Protein AF-H1VDZ7-F1 (afdb_monomer_lite)

Structure (mmCIF, N/CA/C/O backbone):
data_AF-H1VDZ7-F1
#
_entry.id   AF-H1VDZ7-F1
#
loop_
_atom_site.group_PDB
_atom_site.id
_atom_site.type_symbol
_atom_site.label_atom_id
_atom_site.label_alt_id
_atom_site.label_comp_id
_atom_site.label_asym_id
_atom_site.label_entity_id
_atom_site.label_seq_id
_atom_site.pdbx_PDB_ins_code
_atom_site.Cartn_x
_atom_site.Cartn_y
_atom_site.Cartn_z
_atom_site.occupancy
_atom_site.B_iso_or_equiv
_atom_site.auth_seq_id
_atom_site.auth_comp_id
_atom_site.auth_asym_id
_atom_site.auth_atom_id
_atom_site.pdbx_PDB_model_num
ATOM 1 N N . MET A 1 1 ? 27.434 -28.209 -16.384 1.00 48.53 1 MET A N 1
ATOM 2 C CA . MET A 1 1 ? 26.923 -26.912 -16.887 1.00 48.53 1 MET A CA 1
ATOM 3 C C . MET A 1 1 ? 26.315 -26.150 -15.721 1.00 48.53 1 MET A C 1
ATOM 5 O O . MET A 1 1 ? 25.191 -26.432 -15.330 1.00 48.53 1 MET A O 1
ATOM 9 N N . GLY A 1 2 ? 27.137 -25.320 -15.078 1.00 48.78 2 GLY A N 1
ATOM 10 C CA . GLY A 1 2 ? 26.956 -24.885 -13.692 1.00 48.78 2 GLY A CA 1
ATOM 11 C C . GLY A 1 2 ? 25.844 -23.864 -13.456 1.00 48.78 2 GLY A C 1
ATOM 12 O O . GLY A 1 2 ? 25.375 -23.207 -14.381 1.00 48.78 2 GLY A O 1
ATOM 13 N N . LEU A 1 3 ? 25.487 -23.721 -12.176 1.00 55.47 3 LEU A N 1
ATOM 14 C CA . LEU A 1 3 ? 24.520 -22.776 -11.598 1.00 55.47 3 LEU A CA 1
ATOM 15 C C . LEU A 1 3 ? 24.587 -21.361 -12.212 1.00 55.47 3 LEU A C 1
ATOM 17 O O . LEU A 1 3 ? 23.566 -20.706 -12.394 1.00 55.47 3 LEU A O 1
ATOM 21 N N . LEU A 1 4 ? 25.790 -20.929 -12.601 1.00 57.59 4 LEU A N 1
ATOM 22 C CA . LEU A 1 4 ? 26.066 -19.646 -13.249 1.00 57.59 4 LEU A CA 1
ATOM 23 C C . LEU A 1 4 ? 25.349 -19.469 -14.598 1.00 57.59 4 LEU A C 1
ATOM 25 O O . LEU A 1 4 ? 24.923 -18.363 -14.907 1.00 57.59 4 LEU A O 1
ATOM 29 N N . ASN A 1 5 ? 25.126 -20.540 -15.368 1.00 54.53 5 ASN A N 1
ATOM 30 C CA . ASN A 1 5 ? 24.349 -20.468 -16.611 1.00 54.53 5 ASN A CA 1
ATOM 31 C C . ASN A 1 5 ? 22.838 -20.343 -16.364 1.00 54.53 5 ASN A C 1
ATOM 33 O O . ASN A 1 5 ? 22.134 -19.867 -17.245 1.00 54.53 5 ASN A O 1
ATOM 37 N N . ARG A 1 6 ? 22.333 -20.738 -15.184 1.00 55.84 6 ARG A N 1
ATOM 38 C CA . ARG A 1 6 ? 20.925 -20.526 -14.794 1.00 55.84 6 ARG A CA 1
ATOM 39 C C . ARG A 1 6 ? 20.674 -19.149 -14.179 1.00 55.84 6 ARG A C 1
ATOM 41 O O . ARG A 1 6 ? 19.547 -18.677 -14.216 1.00 55.84 6 ARG A O 1
ATOM 48 N N . LEU A 1 7 ? 21.712 -18.520 -13.630 1.00 56.59 7 LEU A N 1
ATOM 49 C CA . LEU A 1 7 ? 21.675 -17.148 -13.111 1.00 56.59 7 LEU A CA 1
ATOM 50 C C . LEU A 1 7 ? 22.010 -16.099 -14.182 1.00 56.59 7 LEU A C 1
ATOM 52 O O . LEU A 1 7 ? 21.880 -14.902 -13.931 1.00 56.59 7 LEU A O 1
ATOM 56 N N . ARG A 1 8 ? 22.457 -16.529 -15.369 1.00 51.16 8 ARG A N 1
ATOM 57 C CA . ARG A 1 8 ? 22.743 -15.630 -16.484 1.00 51.16 8 ARG A CA 1
ATOM 58 C C . ARG A 1 8 ? 21.421 -15.085 -17.011 1.00 51.16 8 ARG A C 1
ATOM 60 O O . ARG A 1 8 ? 20.638 -15.816 -17.611 1.00 51.16 8 ARG A O 1
ATOM 67 N N . VAL A 1 9 ? 21.188 -13.803 -16.752 1.00 54.97 9 VAL A N 1
ATOM 68 C CA . VAL A 1 9 ? 20.044 -13.056 -17.275 1.00 54.97 9 VAL A CA 1
ATOM 69 C C . VAL A 1 9 ? 19.985 -13.269 -18.794 1.00 54.97 9 VAL A C 1
ATOM 71 O O . VAL A 1 9 ? 21.009 -13.067 -19.458 1.00 54.97 9 VAL A O 1
ATOM 74 N N . PRO A 1 10 ? 18.852 -13.738 -19.350 1.00 54.75 10 PRO A N 1
ATOM 75 C CA . PRO A 1 10 ? 18.739 -13.983 -20.779 1.00 54.75 10 PRO A CA 1
ATOM 76 C C . PRO A 1 10 ? 19.007 -12.679 -21.535 1.00 54.75 10 PRO A C 1
ATOM 78 O O . PRO A 1 10 ? 18.296 -11.690 -21.374 1.00 54.75 10 PRO A O 1
ATOM 81 N N . GLN A 1 11 ? 20.077 -12.667 -22.332 1.00 51.19 11 GLN A N 1
ATOM 82 C CA . GLN A 1 11 ? 20.408 -11.526 -23.176 1.00 51.19 11 GLN A CA 1
ATOM 83 C C . GLN A 1 11 ? 19.335 -11.379 -24.254 1.00 51.19 11 GLN A C 1
ATOM 85 O O . GLN A 1 11 ? 19.061 -12.304 -25.020 1.00 51.19 11 GLN A O 1
ATOM 90 N N . ALA A 1 12 ? 18.715 -10.204 -24.286 1.00 50.00 12 ALA A N 1
ATOM 91 C CA . ALA A 1 12 ? 17.662 -9.864 -25.225 1.00 50.00 12 ALA A CA 1
ATOM 92 C C . ALA A 1 12 ? 18.129 -9.961 -26.686 1.00 50.00 12 ALA A C 1
ATOM 94 O O . ALA A 1 12 ? 19.250 -9.556 -27.019 1.00 50.00 12 ALA A O 1
ATOM 95 N N . ALA A 1 13 ? 17.230 -10.390 -27.578 1.00 45.69 13 ALA A N 1
ATOM 96 C CA . ALA A 1 13 ? 17.458 -10.353 -29.021 1.00 45.69 13 ALA A CA 1
ATOM 97 C C . ALA A 1 13 ? 17.827 -8.919 -29.469 1.00 45.69 13 ALA A C 1
ATOM 99 O O . ALA A 1 13 ? 17.070 -7.967 -29.232 1.00 45.69 13 ALA A O 1
ATOM 100 N N . GLY A 1 14 ? 19.016 -8.779 -30.071 1.00 52.59 14 GLY A N 1
ATOM 101 C CA . GLY A 1 14 ? 19.597 -7.510 -30.532 1.00 52.59 14 GLY A CA 1
ATOM 102 C C . GLY A 1 14 ? 20.753 -6.951 -29.689 1.00 52.59 14 GLY A C 1
ATOM 103 O O . GLY A 1 14 ? 21.251 -5.880 -30.007 1.00 52.59 14 GLY A O 1
ATOM 104 N N . THR A 1 15 ? 21.200 -7.643 -28.633 1.00 50.28 15 THR A N 1
ATOM 105 C CA . THR A 1 15 ? 22.364 -7.224 -27.813 1.00 50.28 15 THR A CA 1
ATOM 106 C C . THR A 1 15 ? 23.686 -7.889 -28.217 1.00 50.28 15 THR A C 1
ATOM 108 O O . THR A 1 15 ? 24.685 -7.743 -27.518 1.00 50.28 15 THR A O 1
ATOM 111 N N . SER A 1 16 ? 23.721 -8.566 -29.371 1.00 49.56 16 SER A N 1
ATOM 112 C CA . SER A 1 16 ? 24.893 -9.276 -29.912 1.00 49.56 16 SER A CA 1
ATOM 113 C C . SER A 1 16 ? 26.133 -8.393 -30.108 1.00 49.56 16 SER A C 1
ATOM 115 O O . SER A 1 16 ? 27.240 -8.914 -30.188 1.00 49.56 16 SER A O 1
ATOM 117 N N . GLU A 1 17 ? 25.959 -7.070 -30.171 1.00 49.56 17 GLU A N 1
ATOM 118 C CA . GLU A 1 17 ? 27.039 -6.104 -30.399 1.00 49.56 17 GLU A CA 1
ATOM 119 C C . GLU A 1 17 ? 27.535 -5.405 -29.120 1.00 49.56 17 GLU A C 1
ATOM 121 O O . GLU A 1 17 ? 28.597 -4.784 -29.132 1.00 49.56 17 GLU A O 1
ATOM 126 N N . VAL A 1 18 ? 26.835 -5.531 -27.985 1.00 52.91 18 VAL A N 1
ATOM 127 C CA . VAL A 1 18 ? 27.173 -4.791 -26.756 1.00 52.91 18 VAL A CA 1
ATOM 128 C C . VAL A 1 18 ? 28.185 -5.581 -25.920 1.00 52.91 18 VAL A C 1
ATOM 130 O O . VAL A 1 18 ? 27.832 -6.532 -25.223 1.00 52.91 18 VAL A O 1
ATOM 133 N N . HIS A 1 19 ? 29.456 -5.181 -25.983 1.00 51.28 19 HIS A N 1
ATOM 134 C CA . HIS A 1 19 ? 30.569 -5.839 -25.291 1.00 51.28 19 HIS A CA 1
ATOM 135 C C . HIS A 1 19 ? 31.046 -5.040 -24.065 1.00 51.28 19 HIS A C 1
ATOM 137 O O . HIS A 1 19 ? 31.013 -3.814 -24.039 1.00 51.28 19 HIS A O 1
ATOM 143 N N . GLY A 1 20 ? 31.546 -5.737 -23.039 1.00 58.78 20 GLY A N 1
ATOM 144 C CA . GLY A 1 20 ? 32.182 -5.106 -21.875 1.00 58.78 20 GLY A CA 1
ATOM 145 C C . GLY A 1 20 ? 31.199 -4.560 -20.829 1.00 58.78 20 GLY A C 1
ATOM 146 O O . GLY A 1 20 ? 30.206 -5.207 -20.503 1.00 58.78 20 GLY A O 1
ATOM 147 N N . ARG A 1 21 ? 31.496 -3.388 -20.245 1.00 54.56 21 ARG A N 1
ATOM 148 C CA . ARG A 1 21 ? 30.720 -2.791 -19.133 1.00 54.56 21 ARG A CA 1
ATOM 149 C C . ARG A 1 21 ? 29.266 -2.477 -19.511 1.00 54.56 21 ARG A C 1
ATOM 151 O O . ARG A 1 21 ? 28.402 -2.530 -18.640 1.00 54.56 21 ARG A O 1
ATOM 158 N N . ASP A 1 22 ? 28.992 -2.248 -20.792 1.00 58.94 22 ASP A N 1
ATOM 159 C CA . ASP A 1 22 ? 27.655 -1.942 -21.312 1.00 58.94 22 ASP A CA 1
ATOM 160 C C . ASP A 1 22 ? 26.731 -3.170 -21.356 1.00 58.94 22 ASP A C 1
ATOM 162 O O . ASP A 1 22 ? 25.509 -3.034 -21.271 1.00 58.94 22 ASP A O 1
ATOM 166 N N . ALA A 1 23 ? 27.294 -4.385 -21.361 1.00 57.75 23 ALA A N 1
ATOM 167 C CA . ALA A 1 23 ? 26.520 -5.623 -21.266 1.00 57.75 23 ALA A CA 1
ATOM 168 C C . ALA A 1 23 ? 25.814 -5.772 -19.903 1.00 57.75 23 ALA A C 1
ATOM 170 O O . ALA A 1 23 ? 24.766 -6.405 -19.823 1.00 57.75 23 ALA A O 1
ATOM 171 N N . LEU A 1 24 ? 26.344 -5.150 -18.837 1.00 58.31 24 LEU A N 1
ATOM 172 C CA . LEU A 1 24 ? 25.692 -5.101 -17.519 1.00 58.31 24 LEU A CA 1
ATOM 173 C C . LEU A 1 24 ? 24.485 -4.150 -17.493 1.00 58.31 24 LEU A C 1
ATOM 175 O O . LEU A 1 24 ? 23.637 -4.254 -16.607 1.00 58.31 24 LEU A O 1
ATOM 179 N N . LEU A 1 25 ? 24.404 -3.207 -18.437 1.00 60.53 25 LEU A N 1
ATOM 180 C CA . LEU A 1 25 ? 23.299 -2.253 -18.546 1.00 60.53 25 LEU A CA 1
ATOM 181 C C . LEU A 1 25 ? 22.185 -2.739 -19.483 1.00 60.53 25 LEU A C 1
ATOM 183 O O . LEU A 1 25 ? 21.074 -2.206 -19.417 1.00 60.53 25 LEU A O 1
ATOM 187 N N . ALA A 1 26 ? 22.467 -3.734 -20.323 1.00 57.81 26 ALA A N 1
ATOM 188 C CA . ALA A 1 26 ? 21.549 -4.283 -21.308 1.00 57.81 26 ALA A CA 1
ATOM 189 C C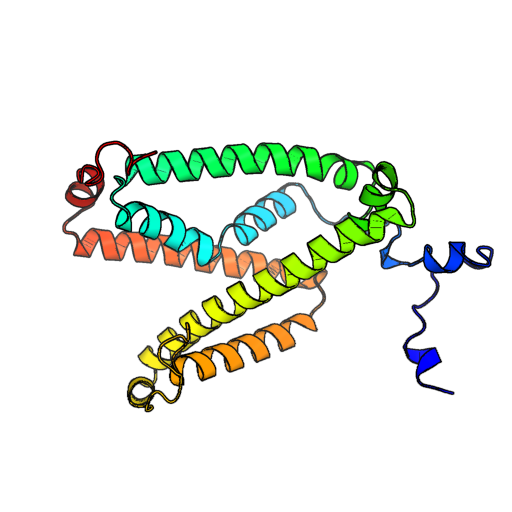 . ALA A 1 26 ? 20.772 -5.487 -20.738 1.00 57.81 26 ALA A C 1
ATOM 191 O O . ALA A 1 26 ? 21.144 -6.638 -20.948 1.00 57.81 26 ALA A O 1
ATOM 192 N N . ASN A 1 27 ? 19.675 -5.214 -20.020 1.00 66.75 27 ASN A N 1
ATOM 193 C CA . ASN A 1 27 ? 18.697 -6.230 -19.604 1.00 66.75 27 ASN A CA 1
ATOM 194 C C . ASN A 1 27 ? 17.368 -6.028 -20.353 1.00 66.75 27 ASN A C 1
ATOM 196 O O . ASN A 1 27 ? 16.975 -4.885 -20.583 1.00 66.75 27 ASN A O 1
ATOM 200 N N . ASP A 1 28 ? 16.661 -7.110 -20.689 1.00 59.47 28 ASP A N 1
ATOM 201 C CA . ASP A 1 28 ? 15.352 -7.043 -21.357 1.00 59.47 28 ASP A CA 1
ATOM 202 C C . ASP A 1 28 ? 14.309 -6.327 -20.473 1.00 59.47 28 ASP A C 1
ATOM 204 O O . ASP A 1 28 ? 13.492 -5.566 -20.986 1.00 59.47 28 ASP A O 1
ATOM 208 N N . ASP A 1 29 ? 14.436 -6.427 -19.141 1.00 64.00 29 ASP A N 1
ATOM 209 C CA . ASP A 1 29 ? 13.598 -5.700 -18.167 1.00 64.00 29 ASP A CA 1
ATOM 210 C C . ASP A 1 29 ? 13.891 -4.189 -18.088 1.00 64.00 29 ASP A C 1
ATOM 212 O O . ASP A 1 29 ? 13.079 -3.412 -17.585 1.00 64.00 29 ASP A O 1
ATOM 216 N N . LEU A 1 30 ? 15.077 -3.753 -18.534 1.00 65.69 30 LEU A N 1
ATOM 217 C CA . LEU A 1 30 ? 15.488 -2.342 -18.524 1.00 65.69 30 LEU A CA 1
ATOM 218 C C . LEU A 1 30 ? 15.110 -1.618 -19.822 1.00 65.69 30 LEU A C 1
ATOM 220 O O . LEU A 1 30 ? 15.243 -0.392 -19.897 1.00 65.69 30 LEU A O 1
ATOM 224 N N . ARG A 1 31 ? 14.665 -2.350 -20.850 1.00 67.88 31 ARG A N 1
ATOM 225 C CA . ARG A 1 31 ? 14.299 -1.765 -22.141 1.00 67.88 31 ARG A CA 1
ATOM 226 C C . ARG A 1 31 ? 12.966 -1.021 -22.040 1.00 67.88 31 ARG A C 1
ATOM 228 O O . ARG A 1 31 ? 12.103 -1.395 -21.245 1.00 67.88 31 ARG A O 1
ATOM 235 N N . PRO A 1 32 ? 12.764 0.017 -22.870 1.00 68.25 32 PRO A N 1
ATOM 236 C CA . PRO A 1 32 ? 11.459 0.642 -22.994 1.00 68.25 32 PRO A CA 1
ATOM 237 C C . PRO A 1 32 ? 10.389 -0.386 -23.368 1.00 68.25 32 PRO A C 1
ATOM 239 O O . PRO A 1 32 ? 10.633 -1.263 -24.203 1.00 68.25 32 PRO A O 1
ATOM 242 N N . LEU A 1 33 ? 9.191 -0.252 -22.795 1.00 67.19 33 LEU A N 1
ATOM 243 C CA . LEU A 1 33 ? 8.083 -1.155 -23.110 1.00 67.19 33 LEU A CA 1
ATOM 244 C C . LEU A 1 33 ? 7.759 -1.132 -24.616 1.00 67.19 33 LEU A C 1
ATOM 246 O O . LEU A 1 33 ? 7.505 -0.064 -25.201 1.00 67.19 33 LEU A O 1
ATOM 250 N N . LYS A 1 34 ? 7.703 -2.325 -25.224 1.00 69.75 34 LYS A N 1
ATOM 251 C CA . LYS A 1 34 ? 7.286 -2.522 -26.621 1.00 69.75 34 LYS A CA 1
ATOM 252 C C . LYS A 1 34 ? 5.858 -2.015 -26.814 1.00 69.75 34 LYS A C 1
ATOM 254 O O . LYS A 1 34 ? 5.037 -2.113 -25.906 1.00 69.75 34 LYS A O 1
ATOM 259 N N . LEU A 1 35 ? 5.542 -1.498 -28.006 1.00 64.44 35 LEU A N 1
ATOM 260 C CA . LEU A 1 35 ? 4.203 -0.968 -28.307 1.00 64.44 35 LEU A CA 1
ATOM 261 C C . LEU A 1 35 ? 3.092 -2.007 -28.077 1.00 64.44 35 LEU A C 1
ATOM 263 O O . LEU A 1 35 ? 2.032 -1.652 -27.576 1.00 64.44 35 LEU A O 1
ATOM 267 N N . ALA A 1 36 ? 3.362 -3.278 -28.391 1.00 65.56 36 ALA A N 1
ATOM 268 C CA . ALA A 1 36 ? 2.418 -4.383 -28.224 1.00 65.56 36 ALA A CA 1
ATOM 269 C C . ALA A 1 36 ? 2.048 -4.664 -26.753 1.00 65.56 36 ALA A C 1
ATOM 271 O O . ALA A 1 36 ? 0.941 -5.115 -26.476 1.00 65.56 36 ALA A O 1
ATOM 272 N N . ASP A 1 37 ? 2.934 -4.340 -25.807 1.00 68.75 37 ASP A N 1
ATOM 273 C CA . ASP A 1 37 ? 2.724 -4.598 -24.377 1.00 68.75 37 ASP A CA 1
ATOM 274 C C . ASP A 1 37 ? 2.025 -3.421 -23.660 1.00 68.75 37 ASP A C 1
ATOM 276 O O . ASP A 1 37 ? 1.681 -3.506 -22.476 1.00 68.75 37 ASP A O 1
ATOM 280 N N . ARG A 1 38 ? 1.744 -2.317 -24.375 1.00 72.19 38 ARG A N 1
ATOM 281 C CA . ARG A 1 38 ? 1.061 -1.113 -23.859 1.00 72.19 38 ARG A CA 1
ATOM 282 C C . ARG A 1 38 ? -0.453 -1.313 -23.790 1.00 72.19 38 ARG A C 1
ATOM 284 O O . ARG A 1 38 ? -1.229 -0.682 -24.495 1.00 72.19 38 ARG A O 1
ATOM 291 N N . THR A 1 39 ? -0.882 -2.202 -22.905 1.00 70.12 39 THR A N 1
ATOM 292 C CA . THR A 1 39 ? -2.289 -2.630 -22.784 1.00 70.12 39 THR A CA 1
ATOM 293 C C . THR A 1 39 ? -3.114 -1.813 -21.781 1.00 70.12 39 THR A C 1
ATOM 295 O O . THR A 1 39 ? -4.281 -2.133 -21.523 1.00 70.12 39 THR A O 1
ATOM 298 N N . TRP A 1 40 ? -2.519 -0.786 -21.167 1.00 70.44 40 TRP A N 1
ATOM 299 C CA . TRP A 1 40 ? -3.135 0.013 -20.108 1.00 70.44 40 TRP A CA 1
ATOM 300 C C . TRP A 1 40 ? -3.759 1.289 -20.671 1.00 70.44 40 TRP A C 1
ATOM 302 O O . TRP A 1 40 ? -3.068 2.239 -21.024 1.00 70.44 40 TRP A O 1
ATOM 312 N N . THR A 1 41 ? -5.088 1.315 -20.716 1.00 77.69 41 THR A N 1
ATOM 313 C CA . THR A 1 41 ? -5.875 2.515 -21.027 1.00 77.69 41 THR A CA 1
ATOM 314 C C . THR A 1 41 ? -6.018 3.391 -19.777 1.00 77.69 41 THR A C 1
ATOM 316 O O . THR A 1 41 ? -5.841 2.912 -18.654 1.00 77.69 41 THR A O 1
ATOM 319 N N . GLN A 1 42 ? -6.419 4.656 -19.944 1.00 78.44 42 GLN A N 1
ATOM 320 C CA . GLN A 1 42 ? -6.700 5.572 -18.829 1.00 78.44 42 GLN A CA 1
ATOM 321 C C . GLN A 1 42 ? -7.639 4.959 -17.777 1.00 78.44 42 GLN A C 1
ATOM 323 O O . GLN A 1 42 ? -7.375 5.073 -16.586 1.00 78.44 42 GLN A O 1
ATOM 328 N N . TRP A 1 43 ? -8.668 4.214 -18.197 1.00 75.69 43 TRP A N 1
ATOM 329 C CA . TRP A 1 43 ? -9.573 3.520 -17.272 1.00 75.69 43 TRP A CA 1
ATOM 330 C C . TRP A 1 43 ? -8.848 2.497 -16.388 1.00 75.69 43 TRP A C 1
ATOM 332 O O . TRP A 1 43 ? -9.046 2.472 -15.177 1.00 75.69 43 TRP A O 1
ATOM 342 N N . THR A 1 44 ? -7.956 1.688 -16.975 1.00 75.50 44 THR A N 1
ATOM 343 C CA . THR A 1 44 ? -7.149 0.719 -16.216 1.00 75.50 44 THR A CA 1
ATOM 344 C C . THR A 1 44 ? -6.226 1.429 -15.228 1.00 75.50 44 THR A C 1
ATOM 346 O O . THR A 1 44 ? -6.088 0.984 -14.090 1.00 75.50 44 THR A O 1
ATOM 349 N N . TYR A 1 45 ? -5.651 2.563 -15.633 1.00 77.81 45 TYR A N 1
ATOM 350 C CA . TYR A 1 45 ? -4.813 3.387 -14.769 1.00 77.81 45 TYR A CA 1
ATOM 351 C C . TYR A 1 45 ? -5.589 3.931 -13.558 1.00 77.81 45 TYR A C 1
ATOM 353 O O . TYR A 1 45 ? -5.145 3.750 -12.425 1.00 77.81 45 TYR A O 1
ATOM 361 N N . PHE A 1 46 ? -6.777 4.510 -13.766 1.00 80.06 46 PHE A N 1
ATOM 362 C CA . PHE A 1 46 ? -7.626 4.994 -12.670 1.00 80.06 46 PHE A CA 1
ATOM 363 C C . PHE A 1 46 ? -8.027 3.873 -11.706 1.00 80.06 46 PHE A C 1
ATOM 365 O O . PHE A 1 46 ? -7.890 4.021 -10.492 1.00 80.06 46 PHE A O 1
ATOM 372 N N . THR A 1 47 ? -8.454 2.720 -12.228 1.00 77.19 47 THR A N 1
ATOM 373 C CA . THR A 1 47 ? -8.833 1.574 -11.381 1.00 77.19 47 THR A CA 1
ATOM 374 C C . THR A 1 47 ? -7.681 1.004 -10.591 1.00 77.19 47 THR A C 1
ATOM 376 O O . THR A 1 47 ? -7.865 0.568 -9.457 1.00 77.19 47 THR A O 1
ATOM 379 N N . PHE A 1 48 ? -6.490 1.000 -11.183 1.00 78.94 48 PHE A N 1
ATOM 380 C CA . PHE A 1 48 ? -5.302 0.520 -10.510 1.00 78.94 48 PHE A CA 1
ATOM 381 C C . PHE A 1 48 ? -4.959 1.415 -9.323 1.00 78.94 48 PHE A C 1
ATOM 383 O O . PHE A 1 48 ? -4.752 0.898 -8.231 1.00 78.94 48 PHE A O 1
ATOM 390 N N . TRP A 1 49 ? -4.975 2.738 -9.504 1.00 81.62 49 TRP A N 1
ATOM 391 C CA . TRP A 1 49 ? -4.704 3.669 -8.410 1.00 81.62 49 TRP A CA 1
ATOM 392 C C . TRP A 1 49 ? -5.750 3.603 -7.312 1.00 81.62 49 TRP A C 1
ATOM 394 O O . TRP A 1 49 ? -5.388 3.558 -6.142 1.00 81.62 49 TRP A O 1
ATOM 404 N N . PHE A 1 50 ? -7.028 3.513 -7.672 1.00 80.75 50 PHE A N 1
ATOM 405 C CA . PHE A 1 50 ? -8.090 3.357 -6.684 1.00 80.75 50 PHE A CA 1
ATOM 406 C C . PHE A 1 50 ? -7.962 2.030 -5.906 1.00 80.75 50 PHE A C 1
ATOM 408 O O . PHE A 1 50 ? -8.137 1.987 -4.692 1.00 80.75 50 PHE A O 1
ATOM 415 N N . SER A 1 51 ? -7.550 0.945 -6.570 1.00 80.62 51 SER A N 1
ATOM 416 C CA . SER A 1 51 ? -7.224 -0.322 -5.899 1.00 80.62 51 SER A CA 1
ATOM 417 C C . SER A 1 51 ? -5.954 -0.246 -5.042 1.00 80.62 51 SER A C 1
ATOM 419 O O . SER A 1 51 ? -5.869 -0.911 -4.005 1.00 80.62 51 SER A O 1
ATOM 421 N N . ALA A 1 52 ? -4.962 0.544 -5.456 1.00 80.50 52 ALA A N 1
ATOM 422 C CA . ALA A 1 52 ? -3.714 0.741 -4.727 1.00 80.50 52 ALA A CA 1
ATOM 423 C C . ALA A 1 52 ? -3.909 1.600 -3.469 1.00 80.50 52 ALA A C 1
ATOM 425 O O . ALA A 1 52 ? -3.242 1.362 -2.466 1.00 80.50 52 ALA A O 1
ATOM 426 N N . THR A 1 53 ? -4.836 2.562 -3.486 1.00 82.12 53 THR A N 1
ATOM 427 C CA . THR A 1 53 ? -5.193 3.352 -2.299 1.00 82.12 53 THR A CA 1
ATOM 428 C C . THR A 1 53 ? -6.135 2.601 -1.360 1.00 82.12 53 THR A C 1
ATOM 430 O O . THR A 1 53 ? -6.096 2.854 -0.155 1.00 82.12 53 THR A O 1
ATOM 433 N N . ALA A 1 54 ? -6.915 1.641 -1.869 1.00 81.12 54 ALA A N 1
ATOM 434 C CA . ALA A 1 54 ? -7.728 0.710 -1.085 1.00 81.12 54 ALA A CA 1
ATOM 435 C C . ALA A 1 54 ? -6.852 -0.313 -0.331 1.00 81.12 54 ALA A C 1
ATOM 437 O O . ALA A 1 54 ? -6.727 -1.488 -0.705 1.00 81.12 54 ALA A O 1
ATOM 438 N N . THR A 1 55 ? -6.213 0.164 0.736 1.00 82.50 55 THR A N 1
ATOM 439 C CA . THR A 1 55 ? -5.382 -0.608 1.665 1.00 82.50 55 THR A CA 1
ATOM 440 C C . THR A 1 55 ? -5.871 -0.421 3.095 1.00 82.50 55 THR A C 1
ATOM 442 O O . THR A 1 55 ? -6.467 0.600 3.439 1.00 82.50 55 THR A O 1
ATOM 445 N N . VAL A 1 56 ? -5.585 -1.408 3.947 1.00 80.88 56 VAL A N 1
ATOM 446 C CA . VAL A 1 56 ? -5.942 -1.374 5.374 1.00 80.88 56 VAL A CA 1
ATOM 447 C C . VAL A 1 56 ? -5.289 -0.175 6.069 1.00 80.88 56 VAL A C 1
ATOM 449 O O . VAL A 1 56 ? -5.952 0.510 6.842 1.00 80.88 56 VAL A O 1
ATOM 452 N N . SER A 1 57 ? -4.035 0.132 5.712 1.00 81.31 57 SER A N 1
ATOM 453 C CA . SER A 1 57 ? -3.288 1.305 6.189 1.00 81.31 57 SER A CA 1
ATOM 454 C C . SER A 1 57 ? -4.067 2.612 6.033 1.00 81.31 57 SER A C 1
ATOM 456 O O . SER A 1 57 ? -4.223 3.364 6.992 1.00 81.31 57 SER A O 1
ATOM 458 N N . ASN A 1 58 ? -4.605 2.866 4.839 1.00 83.56 58 ASN A N 1
ATOM 459 C CA . ASN A 1 58 ? -5.365 4.087 4.581 1.00 83.56 58 ASN A CA 1
ATOM 460 C C . ASN A 1 58 ? -6.722 4.093 5.293 1.00 83.56 58 ASN A C 1
ATOM 462 O O . ASN A 1 58 ? -7.227 5.163 5.623 1.00 83.56 58 ASN A O 1
ATOM 466 N N . TRP A 1 59 ? -7.304 2.920 5.556 1.00 81.31 59 TRP A N 1
ATOM 467 C CA . TRP A 1 59 ? -8.603 2.822 6.217 1.00 81.31 59 TRP A CA 1
ATOM 468 C C . TRP A 1 59 ? -8.525 3.244 7.688 1.00 81.31 59 TRP A C 1
ATOM 470 O O . TRP A 1 59 ? -9.342 4.044 8.143 1.00 81.31 59 TRP A O 1
ATOM 480 N N . TYR A 1 60 ? -7.525 2.769 8.436 1.00 82.56 60 TYR A N 1
ATOM 481 C CA . TYR A 1 60 ? -7.394 3.163 9.840 1.00 82.56 60 TYR A CA 1
ATOM 482 C C . TYR A 1 60 ? -6.678 4.508 10.029 1.00 82.56 60 TYR A C 1
ATOM 484 O O . TYR A 1 60 ?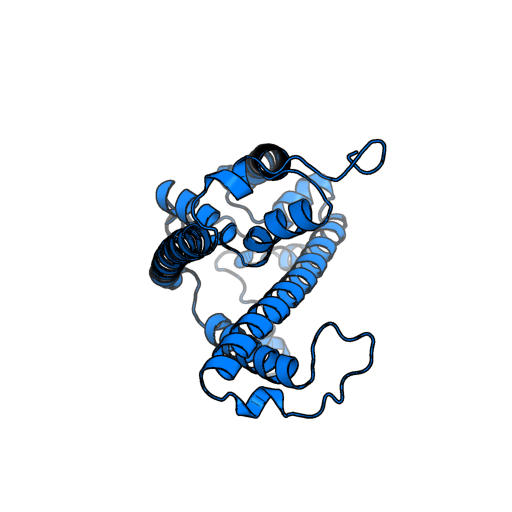 -6.806 5.083 11.108 1.00 82.56 60 TYR A O 1
ATOM 492 N N . ALA A 1 61 ? -5.993 5.063 9.020 1.00 82.06 61 ALA A N 1
ATOM 493 C CA . ALA A 1 61 ? -5.295 6.353 9.130 1.00 82.06 61 ALA A CA 1
ATOM 494 C C . ALA A 1 61 ? -6.214 7.497 9.612 1.00 82.06 61 ALA A C 1
ATOM 496 O O . ALA A 1 61 ? -5.849 8.293 10.482 1.00 82.06 61 ALA A O 1
ATOM 497 N N . SER A 1 62 ? -7.450 7.548 9.110 1.00 78.69 62 SER A N 1
ATOM 498 C CA . SER A 1 62 ? -8.448 8.527 9.563 1.00 78.69 62 SER A CA 1
ATOM 499 C C . SER A 1 62 ? -8.955 8.249 10.981 1.00 78.69 62 SER A C 1
ATOM 501 O O . SER A 1 62 ? -9.331 9.183 11.687 1.00 78.69 62 SER A O 1
ATOM 503 N N . SER A 1 63 ? -8.963 6.985 11.417 1.00 80.19 63 SER A N 1
ATOM 504 C CA . SER A 1 63 ? -9.329 6.619 12.792 1.00 80.19 63 SER A CA 1
ATOM 505 C C . SER A 1 63 ? -8.221 6.970 13.785 1.00 80.19 63 SER A C 1
ATOM 507 O O . SER A 1 63 ? -8.509 7.464 14.869 1.00 80.19 63 SER A O 1
ATOM 509 N N . THR A 1 64 ? -6.950 6.823 13.394 1.00 83.12 64 THR A N 1
ATOM 510 C CA . THR A 1 64 ? -5.809 7.221 14.226 1.00 83.12 64 THR A CA 1
ATOM 511 C C . THR A 1 64 ? -5.734 8.733 14.396 1.00 83.12 64 THR A C 1
ATOM 513 O O . THR A 1 64 ? -5.451 9.200 15.493 1.00 83.12 64 THR A O 1
ATOM 516 N N . ALA A 1 65 ? -6.062 9.510 13.357 1.00 81.38 65 ALA A N 1
ATOM 517 C CA . ALA A 1 65 ? -6.159 10.968 13.464 1.00 81.38 65 ALA A CA 1
ATOM 518 C C . ALA A 1 65 ? -7.254 11.402 14.458 1.00 81.38 65 ALA A C 1
ATOM 520 O O . ALA A 1 65 ? -7.030 12.280 15.289 1.00 81.38 65 ALA A O 1
ATOM 521 N N . GLN A 1 66 ? -8.409 10.732 14.437 1.00 79.56 66 GLN A N 1
ATOM 522 C CA . GLN A 1 66 ? -9.483 10.982 15.403 1.00 79.56 66 GLN A CA 1
ATOM 523 C C . GLN A 1 66 ? -9.108 10.537 16.822 1.00 79.56 66 GLN A C 1
ATOM 525 O O . GLN A 1 66 ? -9.404 11.245 17.780 1.00 79.56 66 GLN A O 1
ATOM 530 N N . ALA A 1 67 ? -8.395 9.415 16.973 1.00 79.38 67 ALA A N 1
ATOM 531 C CA . ALA A 1 67 ? -7.879 8.963 18.267 1.00 79.38 67 ALA A CA 1
ATOM 532 C C . ALA A 1 67 ? -6.870 9.952 18.883 1.00 79.38 67 ALA A C 1
ATOM 534 O O . ALA A 1 67 ? -6.780 10.059 20.103 1.00 79.38 67 ALA A O 1
ATOM 535 N N . LEU A 1 68 ? -6.151 10.712 18.049 1.00 79.50 68 LEU A N 1
ATOM 536 C CA . LEU A 1 68 ? -5.275 11.811 18.474 1.00 79.50 68 LEU A CA 1
ATOM 537 C C . LEU A 1 68 ? -6.043 13.090 18.871 1.00 79.50 68 LEU A C 1
ATOM 539 O O . LEU A 1 68 ? -5.435 14.040 19.360 1.00 79.50 68 LEU A O 1
ATOM 543 N N . GLY A 1 69 ? -7.370 13.115 18.712 1.00 75.38 69 GLY A N 1
ATOM 544 C CA . GLY A 1 69 ? -8.245 14.201 19.160 1.00 75.38 69 GLY A CA 1
ATOM 545 C C . GLY A 1 69 ? -8.659 15.199 18.076 1.00 75.38 69 GLY A C 1
ATOM 546 O O . GLY A 1 69 ? -9.205 16.252 18.415 1.00 75.38 69 GLY A O 1
ATOM 547 N N . LEU A 1 70 ? -8.421 14.911 16.790 1.00 77.38 70 LEU A N 1
ATOM 548 C CA . LEU A 1 70 ? -8.980 15.710 15.694 1.00 77.38 70 LEU A CA 1
ATOM 549 C C . LEU A 1 70 ? -10.468 15.395 15.506 1.00 77.38 70 LEU A C 1
ATOM 551 O O . LEU A 1 70 ? -10.895 14.249 15.645 1.00 77.38 70 LEU A O 1
ATOM 555 N N . SER A 1 71 ? -11.260 16.399 15.120 1.00 82.62 71 SER A N 1
ATOM 556 C CA . SER A 1 71 ? -12.634 16.143 14.679 1.00 82.62 71 SER A CA 1
ATOM 557 C C . SER A 1 71 ? -12.657 15.315 13.390 1.00 82.62 71 SER A C 1
ATOM 559 O O . SER A 1 71 ? -11.677 15.246 12.636 1.00 82.62 71 SER A O 1
ATOM 561 N N . MET A 1 72 ? -13.810 14.713 13.099 1.00 80.75 72 MET A N 1
ATOM 562 C CA . MET A 1 72 ? -14.036 13.974 11.855 1.00 80.75 72 MET A CA 1
ATOM 563 C C . MET A 1 72 ? -13.755 14.841 10.615 1.00 80.75 72 MET A C 1
ATOM 565 O O . MET A 1 72 ? -13.085 14.392 9.684 1.00 80.75 72 MET A O 1
ATOM 569 N N . TRP A 1 73 ? -14.223 16.094 10.615 1.00 82.31 73 TRP A N 1
ATOM 570 C CA . TRP A 1 73 ? -14.057 17.020 9.490 1.00 82.31 73 TRP A CA 1
ATOM 571 C C . TRP A 1 73 ? -12.614 17.493 9.317 1.00 82.31 73 TRP A C 1
ATOM 573 O O . TRP A 1 73 ? -12.129 17.545 8.189 1.00 82.31 73 TRP A O 1
ATOM 583 N N . GLU A 1 74 ? -11.906 17.778 10.412 1.00 82.44 74 GLU A N 1
ATOM 584 C CA . GLU A 1 74 ? -10.480 18.133 10.365 1.00 82.44 74 GLU A CA 1
ATOM 585 C C . GLU A 1 74 ? -9.638 16.952 9.861 1.00 82.44 74 GLU A C 1
ATOM 587 O O . GLU A 1 74 ? -8.780 17.126 8.996 1.00 82.44 74 GLU A O 1
ATOM 592 N N . SER A 1 75 ? -9.927 15.736 10.337 1.00 84.25 75 SER A N 1
ATOM 593 C CA . SER A 1 75 ? -9.246 14.514 9.892 1.00 84.25 75 SER A CA 1
ATOM 594 C C . SER A 1 75 ? -9.470 14.252 8.401 1.00 84.25 75 SER A C 1
ATOM 596 O O . SER A 1 75 ? -8.532 13.895 7.686 1.00 84.25 75 SER A O 1
ATOM 598 N N . LEU A 1 76 ? -10.699 14.460 7.914 1.00 85.38 76 LEU A N 1
ATOM 599 C CA . LEU A 1 76 ? -11.035 14.315 6.500 1.00 85.38 76 LEU A CA 1
ATOM 600 C C . LEU A 1 76 ? -10.345 15.380 5.640 1.00 85.38 76 LEU A C 1
ATOM 602 O O . LEU A 1 76 ? -9.777 15.044 4.604 1.00 85.38 76 LEU A O 1
ATOM 606 N N . ALA A 1 77 ? -10.354 16.643 6.073 1.00 87.00 77 ALA A N 1
ATOM 607 C CA . ALA A 1 77 ? -9.704 17.737 5.357 1.00 87.00 77 ALA A CA 1
ATOM 608 C C . ALA A 1 77 ? -8.182 17.541 5.273 1.00 87.00 77 ALA A C 1
ATOM 610 O O . ALA A 1 77 ? -7.602 17.708 4.201 1.00 87.00 77 ALA A O 1
ATOM 611 N N . CYS A 1 78 ? -7.545 17.120 6.370 1.00 87.56 78 CYS A N 1
ATOM 612 C CA . CYS A 1 78 ? -6.114 16.822 6.408 1.00 87.56 78 CYS A CA 1
ATOM 613 C C . CYS A 1 78 ? -5.758 15.639 5.493 1.00 87.56 78 CYS A C 1
ATOM 615 O O . CYS A 1 78 ? -4.854 15.744 4.661 1.00 87.56 78 CYS A O 1
ATOM 617 N N . ALA A 1 79 ? -6.519 14.541 5.570 1.00 86.88 79 ALA A N 1
ATOM 618 C CA . ALA A 1 79 ? -6.313 13.384 4.702 1.00 86.88 79 ALA A CA 1
ATOM 619 C C . ALA A 1 79 ? -6.505 13.741 3.220 1.00 86.88 79 ALA A C 1
ATOM 621 O O . ALA A 1 79 ? -5.682 13.370 2.383 1.00 86.88 79 ALA A O 1
ATOM 622 N N . PHE A 1 80 ? -7.552 14.501 2.889 1.00 88.44 80 PHE A N 1
ATOM 623 C CA . PHE A 1 80 ? -7.815 14.948 1.523 1.00 88.44 80 PHE A CA 1
ATOM 624 C C . PHE A 1 80 ? -6.711 15.876 1.001 1.00 88.44 80 PHE A C 1
ATOM 626 O O . PHE A 1 80 ? -6.188 15.654 -0.090 1.00 88.44 80 PHE A O 1
ATOM 633 N N . GLY A 1 81 ? -6.296 16.868 1.794 1.00 91.06 81 GLY A N 1
ATOM 634 C CA . GLY A 1 81 ? -5.202 17.775 1.445 1.00 91.06 81 GLY A CA 1
ATOM 635 C C . GLY A 1 81 ? -3.882 17.037 1.205 1.00 91.06 81 GLY A C 1
ATOM 636 O O . GLY A 1 81 ? -3.212 17.280 0.200 1.00 91.06 81 GLY A O 1
ATOM 637 N N . GLY A 1 82 ? -3.549 16.073 2.070 1.00 89.50 82 GLY A N 1
ATOM 638 C CA . GLY A 1 82 ? -2.370 15.223 1.910 1.00 89.50 82 GLY A CA 1
ATOM 639 C C . GLY A 1 82 ? -2.405 14.398 0.621 1.00 89.50 82 GLY A C 1
ATOM 640 O O . GLY A 1 82 ? -1.427 14.377 -0.125 1.00 89.50 82 GLY A O 1
ATOM 641 N N . GLN A 1 83 ? -3.545 13.775 0.306 1.00 89.38 83 GLN A N 1
ATOM 642 C CA . GLN A 1 83 ? -3.702 12.998 -0.929 1.00 89.38 83 GLN A CA 1
ATOM 643 C C . GLN A 1 83 ? -3.626 13.877 -2.186 1.00 89.38 83 GLN A C 1
ATOM 645 O O . GLN A 1 83 ? -3.010 13.475 -3.171 1.00 89.38 83 GLN A O 1
ATOM 650 N N . CYS A 1 84 ? -4.171 15.096 -2.149 1.00 91.06 84 CYS A N 1
ATOM 651 C CA . CYS A 1 84 ? -4.046 16.061 -3.243 1.00 91.06 84 CYS A CA 1
ATOM 652 C C . CYS A 1 84 ? -2.586 16.457 -3.499 1.00 91.06 84 CYS A C 1
ATOM 654 O O . CYS A 1 84 ? -2.139 16.463 -4.648 1.00 91.06 84 CYS A O 1
ATOM 656 N N . LEU A 1 85 ? -1.814 16.729 -2.442 1.00 93.12 85 LEU A N 1
ATOM 657 C CA . LEU A 1 85 ? -0.391 17.044 -2.571 1.00 93.12 85 LEU A CA 1
ATOM 658 C C . LEU A 1 85 ? 0.392 15.863 -3.161 1.00 93.12 85 LEU A C 1
ATOM 660 O O . LEU A 1 85 ? 1.168 16.034 -4.103 1.00 93.12 85 LEU A O 1
ATOM 664 N N . ILE A 1 86 ? 0.148 14.654 -2.649 1.00 90.88 86 ILE A N 1
ATOM 665 C CA . ILE A 1 86 ? 0.768 13.424 -3.156 1.00 90.88 86 ILE A CA 1
ATOM 666 C C . ILE A 1 86 ? 0.429 13.221 -4.638 1.00 90.88 86 ILE A C 1
ATOM 668 O O . ILE A 1 86 ? 1.322 12.900 -5.425 1.00 90.88 86 ILE A O 1
ATOM 672 N N . ALA A 1 87 ? -0.823 13.450 -5.043 1.00 89.31 87 ALA A N 1
ATOM 673 C CA . ALA A 1 87 ? -1.265 13.297 -6.427 1.00 89.31 87 ALA A CA 1
ATOM 674 C C . ALA A 1 87 ? -0.498 14.213 -7.395 1.00 89.31 87 ALA A C 1
ATOM 676 O O . ALA A 1 87 ? -0.103 13.767 -8.476 1.00 89.31 87 ALA A O 1
ATOM 677 N N . ILE A 1 88 ? -0.220 15.461 -7.000 1.00 91.56 88 ILE A N 1
ATOM 678 C CA . ILE A 1 88 ? 0.580 16.399 -7.803 1.00 91.56 88 ILE A CA 1
ATOM 679 C C . ILE A 1 88 ? 1.997 15.847 -8.000 1.00 91.56 88 ILE A C 1
ATOM 681 O O . ILE A 1 88 ? 2.472 15.728 -9.132 1.00 91.56 88 ILE A O 1
ATOM 685 N N . ILE A 1 89 ? 2.658 15.445 -6.911 1.00 90.81 89 ILE A N 1
ATOM 686 C CA . ILE A 1 89 ? 4.038 14.945 -6.957 1.00 90.81 89 ILE A CA 1
ATOM 687 C C . ILE A 1 89 ? 4.138 13.639 -7.753 1.00 90.81 89 ILE A C 1
ATOM 689 O O . ILE A 1 89 ? 5.054 13.487 -8.566 1.00 90.81 89 ILE A O 1
ATOM 693 N N . ILE A 1 90 ? 3.194 12.710 -7.575 1.00 88.25 90 ILE A N 1
ATOM 694 C CA . ILE A 1 90 ? 3.139 11.453 -8.334 1.00 88.25 90 ILE A CA 1
ATOM 695 C C . ILE A 1 90 ? 2.930 11.714 -9.824 1.00 88.25 90 ILE A C 1
ATOM 697 O O . ILE A 1 90 ? 3.592 11.079 -10.642 1.00 88.25 90 ILE A O 1
ATOM 701 N N . THR A 1 91 ? 2.070 12.664 -10.189 1.00 87.69 91 THR A N 1
ATOM 702 C CA . THR A 1 91 ? 1.813 12.992 -11.599 1.00 87.69 91 THR A CA 1
ATOM 703 C C . THR A 1 91 ? 3.064 13.561 -12.268 1.00 87.69 91 THR A C 1
ATOM 705 O O . THR A 1 91 ? 3.424 13.145 -13.371 1.00 87.69 91 THR A O 1
ATOM 708 N N . LEU A 1 92 ? 3.789 14.449 -11.578 1.00 87.19 92 LEU A N 1
ATOM 709 C CA . LEU A 1 92 ? 5.058 14.992 -12.067 1.00 87.19 92 LEU A CA 1
ATOM 710 C C . LEU A 1 92 ? 6.129 13.900 -12.211 1.00 87.19 92 LEU A C 1
ATOM 712 O O . LEU A 1 92 ? 6.793 13.821 -13.245 1.00 87.19 92 LEU A O 1
ATOM 716 N N . ASN A 1 93 ? 6.249 13.011 -11.220 1.00 87.06 93 ASN A N 1
ATOM 717 C CA . ASN A 1 93 ? 7.186 11.884 -11.259 1.00 87.06 93 ASN A CA 1
ATOM 718 C C . ASN A 1 93 ? 6.799 10.806 -12.286 1.00 87.06 93 ASN A C 1
ATOM 720 O O . ASN A 1 93 ? 7.664 10.080 -12.770 1.00 87.06 93 ASN A O 1
ATOM 724 N N . GLY A 1 94 ? 5.517 10.690 -12.638 1.00 83.81 94 GLY A N 1
ATOM 725 C CA . GLY A 1 94 ? 5.019 9.740 -13.634 1.00 83.81 94 GLY A CA 1
ATOM 726 C C . GLY A 1 94 ? 5.299 10.154 -15.081 1.00 83.81 94 GLY A C 1
ATOM 727 O O . GLY A 1 94 ? 5.309 9.304 -15.973 1.00 83.81 94 GLY A O 1
ATOM 728 N N . ARG A 1 95 ? 5.572 11.441 -15.334 1.00 84.69 95 ARG A N 1
ATOM 729 C CA . ARG A 1 95 ? 5.757 11.989 -16.686 1.00 84.69 95 ARG A CA 1
ATOM 730 C C . ARG A 1 95 ? 6.915 11.341 -17.466 1.00 84.69 95 ARG A C 1
ATOM 732 O O . ARG A 1 95 ? 6.672 10.934 -18.602 1.00 84.69 95 ARG A O 1
ATOM 739 N N . PRO A 1 96 ? 8.128 11.147 -16.907 1.00 82.12 96 PRO A N 1
ATOM 740 C CA . PRO A 1 96 ? 9.208 10.451 -17.613 1.00 82.12 96 PRO A CA 1
ATOM 741 C C . PRO A 1 96 ? 8.846 9.004 -17.972 1.00 82.12 96 PRO A C 1
ATOM 743 O O . PRO A 1 96 ? 9.147 8.552 -19.075 1.00 82.12 96 PRO A O 1
ATOM 746 N N . GLY A 1 97 ? 8.146 8.301 -17.075 1.00 79.81 97 GLY A N 1
ATOM 747 C CA . GLY A 1 97 ? 7.667 6.939 -17.317 1.00 79.81 97 GLY A CA 1
ATOM 748 C C . GLY A 1 97 ? 6.618 6.872 -18.428 1.00 79.81 97 GLY A C 1
ATOM 749 O O . GLY A 1 97 ? 6.654 5.955 -19.239 1.00 79.81 97 GLY A O 1
ATOM 750 N N . SER A 1 98 ? 5.730 7.866 -18.526 1.00 79.19 98 SER A N 1
ATOM 751 C CA . SER A 1 98 ? 4.705 7.919 -19.576 1.00 79.19 98 SER A CA 1
ATOM 752 C C . SER A 1 98 ? 5.240 8.365 -20.939 1.00 79.19 98 SER A C 1
ATOM 754 O O . SER A 1 98 ? 4.747 7.892 -21.957 1.00 79.19 98 SER A O 1
ATOM 756 N N . CYS A 1 99 ? 6.200 9.292 -20.992 1.00 81.88 99 CYS A N 1
ATOM 757 C CA . CYS A 1 99 ? 6.743 9.777 -22.264 1.00 81.88 99 CYS A CA 1
ATOM 758 C C . CYS A 1 99 ? 7.752 8.781 -22.847 1.00 81.88 99 CYS A C 1
ATOM 760 O O . CYS A 1 99 ? 7.639 8.373 -24.002 1.00 81.88 99 CYS A O 1
ATOM 762 N N . TYR A 1 100 ? 8.717 8.348 -22.034 1.00 79.75 100 TYR A N 1
ATOM 763 C CA . TYR A 1 100 ? 9.845 7.537 -22.493 1.00 79.75 100 TYR A CA 1
ATOM 764 C C . TYR A 1 100 ? 9.640 6.033 -22.287 1.00 79.75 100 TYR A C 1
ATOM 766 O O . TYR A 1 100 ? 10.408 5.244 -22.827 1.00 79.75 100 TYR A O 1
ATOM 774 N N . HIS A 1 101 ? 8.593 5.620 -21.560 1.00 80.00 101 HIS A N 1
ATOM 775 C CA . HIS A 1 101 ? 8.252 4.209 -21.324 1.00 80.00 101 HIS A CA 1
ATOM 776 C C . HIS A 1 101 ? 9.393 3.400 -20.683 1.00 80.00 101 HIS A C 1
ATOM 778 O O . HIS A 1 101 ? 9.489 2.191 -20.889 1.00 80.00 101 HIS A O 1
ATOM 784 N N . ILE A 1 102 ? 10.250 4.074 -19.909 1.00 81.06 102 ILE A N 1
ATOM 785 C CA . ILE A 1 102 ? 11.403 3.509 -19.199 1.00 81.06 102 ILE A CA 1
ATOM 786 C C . ILE A 1 102 ? 11.115 3.360 -17.701 1.00 81.06 102 ILE A C 1
ATOM 788 O O . ILE A 1 102 ? 10.373 4.146 -17.110 1.00 81.06 102 ILE A O 1
ATOM 792 N N . GLY A 1 103 ? 11.733 2.358 -17.074 1.00 78.62 103 GLY A N 1
ATOM 793 C CA . GLY A 1 103 ? 11.621 2.120 -15.635 1.00 78.62 103 GLY A CA 1
ATOM 794 C C . GLY A 1 103 ? 12.374 3.148 -14.782 1.00 78.62 103 GLY A C 1
ATOM 795 O O . GLY A 1 103 ? 13.335 3.777 -15.227 1.00 78.62 103 GLY A O 1
ATOM 796 N N . TYR A 1 104 ? 11.979 3.266 -13.509 1.00 81.81 104 TYR A N 1
ATOM 797 C CA . TYR A 1 104 ? 12.604 4.176 -12.537 1.00 81.81 104 TYR A CA 1
ATOM 798 C C . TYR A 1 104 ? 14.144 4.060 -12.452 1.00 81.81 104 TYR A C 1
ATOM 800 O O . TYR A 1 104 ? 14.797 5.103 -12.489 1.00 81.81 104 TYR A O 1
ATOM 808 N N . PRO A 1 105 ? 14.762 2.855 -12.432 1.00 80.56 105 PRO A N 1
ATOM 809 C CA . PRO A 1 105 ? 16.223 2.740 -12.374 1.00 80.56 105 PRO A CA 1
ATOM 810 C C . PRO A 1 105 ? 16.939 3.361 -13.579 1.00 80.56 105 PRO A C 1
ATOM 812 O O . PRO A 1 105 ? 18.083 3.786 -13.454 1.00 80.56 105 PRO A O 1
ATOM 815 N N . VAL A 1 106 ? 16.280 3.429 -14.742 1.00 81.94 106 VAL A N 1
ATOM 816 C CA . VAL A 1 106 ? 16.823 4.065 -15.951 1.00 81.94 106 VAL A CA 1
ATOM 817 C C . VAL A 1 106 ? 16.670 5.581 -15.866 1.00 81.94 106 VAL A C 1
ATOM 819 O O . VAL A 1 106 ? 17.619 6.298 -16.165 1.00 81.94 106 VAL A O 1
ATOM 822 N N . VAL A 1 107 ? 15.525 6.073 -15.381 1.00 85.19 107 VAL A N 1
ATOM 823 C CA . VAL A 1 107 ? 15.296 7.512 -15.160 1.00 85.19 107 VAL A CA 1
ATOM 824 C C . VAL A 1 107 ? 16.308 8.079 -14.161 1.00 85.19 107 VAL A C 1
ATOM 826 O O . VAL A 1 107 ? 16.884 9.131 -14.401 1.00 85.19 107 VAL A O 1
ATOM 829 N N . CYS A 1 108 ? 16.616 7.369 -13.073 1.00 84.81 108 CYS A N 1
ATOM 830 C CA . CYS A 1 108 ? 17.601 7.842 -12.095 1.00 84.81 108 CYS A CA 1
ATOM 831 C C . CYS A 1 108 ? 19.019 8.002 -12.663 1.00 84.81 108 CYS A C 1
ATOM 833 O O . CYS A 1 108 ? 19.790 8.806 -12.136 1.00 84.81 108 CYS A O 1
ATOM 835 N N . ARG A 1 109 ? 19.364 7.292 -13.748 1.00 85.88 109 ARG A N 1
ATOM 836 C CA . ARG A 1 109 ? 20.670 7.434 -14.413 1.00 85.88 109 ARG A CA 1
ATOM 837 C C . ARG A 1 109 ? 20.840 8.798 -15.075 1.00 85.88 109 ARG A C 1
ATOM 839 O O . ARG A 1 109 ? 21.976 9.247 -15.178 1.00 85.88 109 ARG A O 1
ATOM 846 N N . SER A 1 110 ? 19.758 9.477 -15.470 1.00 84.88 110 SER A N 1
ATOM 847 C CA . SER A 1 110 ? 19.867 10.814 -16.070 1.00 84.88 110 SER A CA 1
ATOM 848 C C . SER A 1 110 ? 20.271 11.887 -15.056 1.00 84.88 110 SER A C 1
ATOM 850 O O . SER A 1 110 ? 20.834 12.899 -15.451 1.00 84.88 110 SER A O 1
ATOM 852 N N . ALA A 1 111 ? 19.991 11.674 -13.765 1.00 85.75 111 ALA A N 1
ATOM 853 C CA . ALA A 1 111 ? 20.311 12.623 -12.697 1.00 85.75 111 ALA A CA 1
ATOM 854 C C . ALA A 1 111 ? 21.608 12.270 -11.948 1.00 85.75 111 ALA A C 1
ATOM 856 O O . ALA A 1 111 ? 22.411 13.151 -11.667 1.00 85.75 111 ALA A O 1
ATOM 857 N N . PHE A 1 112 ? 21.827 10.988 -11.635 1.00 83.25 112 PHE A N 1
ATOM 858 C CA . PHE A 1 112 ? 22.944 10.536 -10.787 1.00 83.25 112 PHE A CA 1
ATOM 859 C C . PHE A 1 112 ? 24.067 9.827 -11.564 1.00 83.25 112 PHE A C 1
ATOM 861 O O . PHE A 1 112 ? 25.046 9.371 -10.973 1.00 83.25 112 PHE A O 1
ATOM 868 N N . GLY A 1 113 ? 23.934 9.693 -12.885 1.00 84.62 113 GLY A N 1
ATOM 869 C CA . GLY A 1 113 ? 24.849 8.912 -13.714 1.00 84.62 113 GLY A CA 1
ATOM 870 C C . GLY A 1 113 ? 24.690 7.398 -13.529 1.00 84.62 113 GLY A C 1
ATOM 871 O O . GLY A 1 113 ? 23.864 6.910 -12.757 1.00 84.62 113 GLY A O 1
ATOM 872 N N . ILE A 1 114 ? 25.497 6.626 -14.261 1.00 79.06 114 ILE A N 1
ATOM 873 C CA . ILE A 1 114 ? 25.394 5.156 -14.313 1.00 79.06 114 ILE A CA 1
ATOM 874 C C . ILE A 1 114 ? 25.701 4.513 -12.954 1.00 79.06 114 ILE A C 1
ATOM 876 O O . ILE A 1 114 ? 24.956 3.648 -12.495 1.00 79.06 114 ILE A O 1
ATOM 880 N N . TYR A 1 115 ? 26.781 4.948 -12.303 1.00 78.31 115 TYR A N 1
ATOM 881 C CA . TYR A 1 115 ? 27.214 4.394 -11.019 1.00 78.31 115 TYR A CA 1
ATOM 882 C C . TYR A 1 115 ? 26.474 5.023 -9.832 1.00 78.31 115 TYR A C 1
ATOM 884 O O . TYR A 1 115 ? 26.144 4.318 -8.882 1.00 78.31 115 TYR A O 1
ATOM 892 N N . GLY A 1 116 ? 26.127 6.312 -9.901 1.00 81.00 116 GLY A N 1
ATOM 893 C CA . GLY A 1 116 ? 25.390 6.986 -8.828 1.00 81.00 116 GLY A CA 1
ATOM 894 C C . GLY A 1 116 ? 23.921 6.566 -8.727 1.00 81.00 116 GLY A C 1
ATOM 895 O O . GLY A 1 116 ? 23.358 6.606 -7.638 1.00 81.00 116 GLY A O 1
ATOM 896 N N . ALA A 1 117 ? 23.301 6.082 -9.813 1.00 84.06 117 ALA A N 1
ATOM 897 C CA . ALA A 1 117 ? 21.916 5.593 -9.801 1.00 84.06 117 ALA A CA 1
ATOM 898 C C . ALA A 1 117 ? 21.692 4.330 -8.944 1.00 84.06 117 ALA A C 1
ATOM 900 O O . ALA A 1 117 ? 20.544 4.004 -8.621 1.00 84.06 117 ALA A O 1
ATOM 901 N N . TRP A 1 118 ? 22.757 3.632 -8.540 1.00 83.38 118 TRP A N 1
ATOM 902 C CA . TRP A 1 118 ? 22.659 2.485 -7.635 1.00 83.38 118 TRP A CA 1
ATOM 903 C C . TRP A 1 118 ? 22.132 2.879 -6.257 1.00 83.38 118 TRP A C 1
ATOM 905 O O . TRP A 1 118 ? 21.294 2.169 -5.709 1.00 83.38 118 TRP A O 1
ATOM 915 N N . TRP A 1 119 ? 22.547 4.034 -5.733 1.00 85.75 119 TRP A N 1
ATOM 916 C CA . TRP A 1 119 ? 22.109 4.516 -4.424 1.00 85.75 119 TRP A CA 1
ATOM 917 C C . TRP A 1 119 ? 20.585 4.744 -4.324 1.00 85.75 119 TRP A C 1
ATOM 919 O O . TRP A 1 119 ? 19.952 4.110 -3.475 1.00 85.75 119 TRP A O 1
ATOM 929 N N . PRO A 1 120 ? 19.941 5.558 -5.191 1.00 86.94 120 PRO A N 1
ATOM 930 C CA . PRO A 1 120 ? 18.492 5.757 -5.137 1.00 86.94 120 PRO A CA 1
ATOM 931 C C . PRO A 1 120 ? 17.714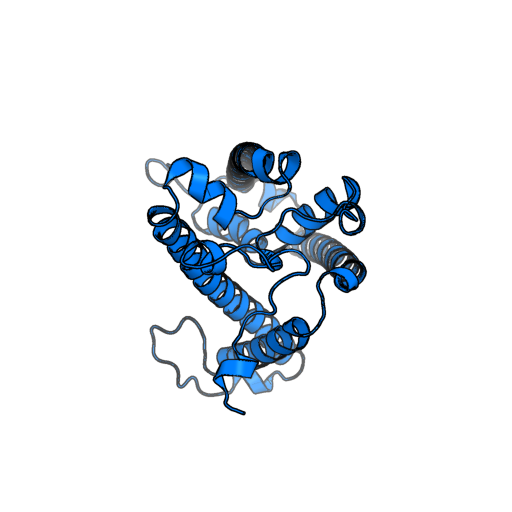 4.476 -5.460 1.00 86.94 120 PRO A C 1
ATOM 933 O O . PRO A 1 120 ? 16.658 4.229 -4.878 1.00 86.94 120 PRO A O 1
ATOM 936 N N . THR A 1 121 ? 18.244 3.623 -6.342 1.00 86.81 121 THR A N 1
ATOM 937 C CA . THR A 1 121 ? 17.613 2.333 -6.656 1.00 86.81 121 THR A CA 1
ATOM 938 C C . THR A 1 121 ? 17.627 1.400 -5.443 1.00 86.81 121 THR A C 1
ATOM 940 O O . THR A 1 121 ? 16.605 0.789 -5.130 1.00 86.81 121 THR A O 1
ATOM 943 N N . PHE A 1 122 ? 18.748 1.332 -4.720 1.00 88.62 122 PHE A N 1
ATOM 944 C CA . PHE A 1 122 ? 18.876 0.541 -3.499 1.00 88.62 122 PHE A CA 1
ATOM 945 C C . PHE A 1 122 ? 17.965 1.062 -2.385 1.00 88.62 122 PHE A C 1
ATOM 947 O O . PHE A 1 122 ? 17.207 0.285 -1.810 1.00 88.62 122 PHE A O 1
ATOM 954 N N . ASN A 1 123 ? 17.964 2.375 -2.127 1.00 90.81 123 ASN A N 1
ATOM 955 C CA . ASN A 1 123 ? 17.083 2.976 -1.123 1.00 90.81 123 ASN A CA 1
ATOM 956 C C . ASN A 1 123 ? 15.604 2.658 -1.406 1.00 90.81 123 ASN A C 1
ATOM 958 O O . ASN A 1 123 ? 14.868 2.235 -0.513 1.00 90.81 123 ASN A O 1
ATOM 962 N N . ARG A 1 124 ? 15.188 2.762 -2.674 1.00 89.75 124 ARG A N 1
ATOM 963 C CA . ARG A 1 124 ? 13.834 2.397 -3.097 1.00 89.75 124 ARG A CA 1
ATOM 964 C C . ARG A 1 124 ? 13.530 0.913 -2.877 1.00 89.75 124 ARG A C 1
ATOM 966 O O . ARG A 1 124 ? 12.421 0.586 -2.458 1.00 89.75 124 ARG A O 1
ATOM 973 N N . ALA A 1 125 ? 14.483 0.023 -3.151 1.00 88.31 125 ALA A N 1
ATOM 974 C CA . ALA A 1 125 ? 14.318 -1.411 -2.923 1.00 88.31 125 ALA A CA 1
ATOM 975 C C . ALA A 1 125 ? 14.159 -1.733 -1.428 1.00 88.31 125 ALA A C 1
ATOM 977 O O . ALA A 1 125 ? 13.245 -2.467 -1.058 1.00 88.31 125 ALA A O 1
ATOM 978 N N . VAL A 1 126 ? 14.976 -1.122 -0.563 1.00 92.88 126 VAL A N 1
ATOM 979 C CA . VAL A 1 126 ? 14.848 -1.251 0.899 1.00 92.88 126 VAL A CA 1
ATOM 980 C C . VAL A 1 126 ? 13.466 -0.791 1.356 1.00 92.88 126 VAL A C 1
ATOM 982 O O . VAL A 1 126 ? 12.789 -1.508 2.092 1.00 92.88 126 VAL A O 1
ATOM 985 N N . MET A 1 127 ? 12.994 0.355 0.860 1.00 90.44 127 MET A N 1
ATOM 986 C CA . MET A 1 127 ? 11.666 0.844 1.222 1.00 90.44 127 MET A CA 1
ATOM 987 C C . MET A 1 127 ? 10.533 -0.078 0.766 1.00 90.44 127 MET A C 1
ATOM 989 O O . MET A 1 127 ? 9.551 -0.240 1.491 1.00 90.44 127 MET A O 1
ATOM 993 N N . ALA A 1 128 ? 10.670 -0.714 -0.400 1.00 87.75 128 ALA A N 1
ATOM 994 C CA . ALA A 1 128 ? 9.707 -1.701 -0.877 1.00 87.75 128 ALA A CA 1
ATOM 995 C C . ALA A 1 128 ? 9.665 -2.948 0.024 1.00 87.75 128 ALA A C 1
ATOM 997 O O . ALA A 1 128 ? 8.581 -3.457 0.300 1.00 87.75 128 ALA A O 1
ATOM 998 N N . ILE A 1 129 ? 10.816 -3.408 0.530 1.00 90.00 129 ILE A N 1
ATOM 999 C CA . ILE A 1 129 ? 10.897 -4.540 1.468 1.00 90.00 129 ILE A CA 1
ATOM 1000 C C . ILE A 1 129 ? 10.189 -4.199 2.784 1.00 90.00 129 ILE A C 1
ATOM 1002 O O . ILE A 1 129 ? 9.384 -4.993 3.271 1.00 90.00 129 ILE A O 1
ATOM 1006 N N . VAL A 1 130 ? 10.441 -3.006 3.331 1.00 90.62 130 VAL A N 1
ATOM 1007 C CA . VAL A 1 130 ? 9.790 -2.540 4.565 1.00 90.62 130 VAL A CA 1
ATOM 1008 C C . VAL A 1 130 ? 8.273 -2.479 4.386 1.00 90.62 130 VAL A C 1
ATOM 1010 O O . VAL A 1 130 ? 7.537 -3.043 5.193 1.00 90.62 130 VAL A O 1
ATOM 1013 N N . TRP A 1 131 ? 7.793 -1.867 3.299 1.00 86.69 131 TRP A N 1
ATOM 1014 C CA . TRP A 1 131 ? 6.356 -1.783 3.020 1.00 86.69 131 TRP A CA 1
ATOM 1015 C C . TRP A 1 131 ? 5.711 -3.144 2.770 1.00 86.69 131 TRP A C 1
ATOM 1017 O O . TRP A 1 131 ? 4.577 -3.371 3.190 1.00 86.69 131 TRP A O 1
ATOM 1027 N N . ASN A 1 132 ? 6.426 -4.071 2.136 1.00 87.38 132 ASN A N 1
ATOM 1028 C CA . ASN A 1 132 ? 5.966 -5.447 2.012 1.00 87.38 132 ASN A CA 1
ATOM 1029 C C . ASN A 1 132 ? 5.804 -6.111 3.390 1.00 87.38 132 ASN A C 1
ATOM 1031 O O . ASN A 1 132 ? 4.800 -6.777 3.628 1.00 87.38 132 ASN A O 1
ATOM 1035 N N . GLY A 1 133 ? 6.737 -5.877 4.318 1.00 86.88 133 GLY A N 1
ATOM 1036 C CA . GLY A 1 133 ? 6.632 -6.341 5.704 1.00 86.88 133 GLY A CA 1
ATOM 1037 C C . GLY A 1 133 ? 5.412 -5.770 6.433 1.00 86.88 133 GLY A C 1
ATOM 1038 O O . GLY A 1 133 ? 4.640 -6.526 7.019 1.00 86.88 133 GLY A O 1
ATOM 1039 N N . VAL A 1 134 ? 5.187 -4.455 6.334 1.00 87.31 134 VAL A N 1
ATOM 1040 C CA . VAL A 1 134 ? 4.017 -3.783 6.932 1.00 87.31 134 VAL A CA 1
ATOM 1041 C C . VAL A 1 134 ? 2.709 -4.360 6.384 1.00 87.31 134 VAL A C 1
ATOM 1043 O O . VAL A 1 134 ? 1.820 -4.719 7.157 1.00 87.31 134 VAL A O 1
ATOM 1046 N N . ASN A 1 135 ? 2.603 -4.522 5.063 1.00 86.25 135 ASN A N 1
ATOM 1047 C CA . ASN A 1 135 ? 1.416 -5.097 4.430 1.00 86.25 135 ASN A CA 1
ATOM 1048 C C . ASN A 1 135 ? 1.193 -6.561 4.835 1.00 86.25 135 ASN A C 1
ATOM 1050 O O . ASN A 1 135 ? 0.051 -6.964 5.049 1.00 86.25 135 ASN A O 1
ATOM 1054 N N . ALA A 1 136 ? 2.261 -7.349 4.980 1.00 87.00 136 ALA A N 1
ATOM 1055 C CA . ALA A 1 136 ? 2.164 -8.739 5.415 1.00 87.00 136 ALA A CA 1
ATOM 1056 C C . ALA A 1 136 ? 1.679 -8.860 6.869 1.00 87.00 136 ALA A C 1
ATOM 1058 O O . ALA A 1 136 ? 0.837 -9.703 7.171 1.00 87.00 136 ALA A O 1
ATOM 1059 N N . VAL A 1 137 ? 2.148 -7.979 7.758 1.00 86.12 137 VAL A N 1
ATOM 1060 C CA . VAL A 1 137 ? 1.680 -7.896 9.150 1.00 86.12 137 VAL A CA 1
ATOM 1061 C C . VAL A 1 137 ? 0.204 -7.504 9.218 1.00 86.12 137 VAL A C 1
ATOM 1063 O O . VAL A 1 137 ? -0.576 -8.166 9.901 1.00 86.12 137 VAL A O 1
ATOM 1066 N N . GLN A 1 138 ? -0.202 -6.476 8.472 1.00 85.12 138 GLN A N 1
ATOM 1067 C CA . GLN A 1 138 ? -1.598 -6.035 8.416 1.00 85.12 138 GLN A CA 1
ATOM 1068 C C . GLN A 1 138 ? -2.519 -7.119 7.848 1.00 85.12 138 GLN A C 1
ATOM 1070 O O . GLN A 1 138 ? -3.570 -7.399 8.420 1.00 85.12 138 GLN A O 1
ATOM 1075 N N . GLY A 1 139 ? -2.100 -7.779 6.766 1.00 84.88 139 GLY A N 1
ATOM 1076 C CA . GLY A 1 139 ? -2.816 -8.919 6.201 1.00 84.88 139 GLY A CA 1
ATOM 1077 C C . GLY A 1 139 ? -2.934 -10.079 7.190 1.00 84.88 139 GLY A C 1
ATOM 1078 O O . GLY A 1 139 ? -4.008 -10.663 7.333 1.00 84.88 139 GLY A O 1
ATOM 1079 N N . GLY A 1 140 ? -1.865 -10.357 7.940 1.00 85.38 140 GLY A N 1
ATOM 1080 C CA . GLY A 1 140 ? -1.860 -11.356 9.006 1.00 85.38 140 GLY A CA 1
ATOM 1081 C C . GLY A 1 140 ? -2.866 -11.061 10.118 1.00 85.38 140 GLY A C 1
ATOM 1082 O O . GLY A 1 140 ? -3.570 -11.971 10.551 1.00 85.38 140 GLY A O 1
ATOM 1083 N N . GLN A 1 141 ? -3.003 -9.797 10.529 1.00 85.75 141 GLN A N 1
ATOM 1084 C CA . GLN A 1 141 ? -4.017 -9.373 11.503 1.00 85.75 141 GLN A CA 1
ATOM 1085 C C . GLN A 1 141 ? -5.444 -9.580 10.978 1.00 85.75 141 GLN A C 1
ATOM 1087 O O . GLN A 1 141 ? -6.301 -10.078 11.705 1.00 85.75 141 GLN A O 1
ATOM 1092 N N . CYS A 1 142 ? -5.704 -9.280 9.701 1.00 84.38 142 CYS A N 1
ATOM 1093 C CA . CYS A 1 142 ? -7.006 -9.557 9.087 1.00 84.38 142 CYS A CA 1
ATOM 1094 C C . CYS A 1 142 ? -7.327 -11.060 9.069 1.00 84.38 142 CYS A C 1
ATOM 1096 O O . CYS A 1 142 ? -8.443 -11.455 9.408 1.00 84.38 142 CYS A O 1
ATOM 1098 N N . ILE A 1 143 ? -6.348 -11.903 8.719 1.00 84.44 143 ILE A N 1
ATOM 1099 C CA . ILE A 1 143 ? -6.505 -13.363 8.753 1.00 84.44 143 ILE A CA 1
ATOM 1100 C C . ILE A 1 143 ? -6.736 -13.849 10.184 1.00 84.44 143 ILE A C 1
ATOM 1102 O O . ILE A 1 143 ? -7.604 -14.688 10.403 1.00 84.44 143 ILE A O 1
ATOM 1106 N N . TYR A 1 144 ? -6.018 -13.305 11.164 1.00 83.56 144 TYR A N 1
ATOM 1107 C CA . TYR A 1 144 ? -6.219 -13.644 12.569 1.00 83.56 144 TYR A CA 1
ATOM 1108 C C . TYR A 1 144 ? -7.652 -13.349 13.034 1.00 83.56 144 TYR A C 1
ATOM 1110 O O . TYR A 1 144 ? -8.292 -14.223 13.612 1.00 83.56 144 TYR A O 1
ATOM 1118 N N . VAL A 1 145 ? -8.196 -12.167 12.720 1.00 83.69 145 VAL A N 1
ATOM 1119 C CA . VAL A 1 145 ? -9.591 -11.815 13.049 1.00 83.69 145 VAL A CA 1
ATOM 1120 C C . VAL A 1 145 ? -10.583 -12.764 12.368 1.00 83.69 145 VAL A C 1
ATOM 1122 O O . VAL A 1 145 ? -11.546 -13.201 12.996 1.00 83.69 145 VAL A O 1
ATOM 1125 N N . MET A 1 146 ? -10.334 -13.134 11.110 1.00 83.81 146 MET A N 1
ATOM 1126 C CA . MET A 1 146 ? -11.155 -14.108 10.387 1.00 83.81 146 MET A CA 1
ATOM 1127 C C . MET A 1 146 ? -11.106 -15.499 11.038 1.00 83.81 146 MET A C 1
ATOM 1129 O O . MET A 1 146 ? -12.148 -16.119 11.235 1.00 83.81 146 MET A O 1
ATOM 1133 N N . LEU A 1 147 ? -9.919 -15.982 11.416 1.00 81.25 147 LEU A N 1
ATOM 1134 C CA . LEU A 1 147 ? -9.769 -17.258 12.116 1.00 81.25 147 LEU A CA 1
ATOM 1135 C C . LEU A 1 147 ? -10.421 -17.228 13.499 1.00 81.25 147 LEU A C 1
ATOM 1137 O O . LEU A 1 147 ? -11.062 -18.203 13.873 1.00 81.25 147 LEU A O 1
ATOM 1141 N N . HIS A 1 148 ? -10.315 -16.118 14.228 1.00 79.19 148 HIS A N 1
ATOM 1142 C CA . HIS A 1 148 ? -10.961 -15.949 15.527 1.00 79.19 148 HIS A CA 1
ATOM 1143 C C . HIS A 1 148 ? -12.494 -16.014 15.424 1.00 79.19 148 HIS A C 1
ATOM 1145 O O . HIS A 1 148 ? -13.143 -16.559 16.313 1.00 79.19 148 HIS A O 1
ATOM 1151 N N . ALA A 1 149 ? -13.076 -15.528 14.321 1.00 80.94 149 ALA A N 1
ATOM 1152 C CA . ALA A 1 149 ? -14.514 -15.623 14.070 1.00 80.94 149 ALA A CA 1
ATOM 1153 C C . ALA A 1 149 ? -14.990 -17.053 13.734 1.00 80.94 149 ALA A C 1
ATOM 1155 O O . ALA A 1 149 ? -16.127 -17.398 14.046 1.00 80.94 149 ALA A O 1
ATOM 1156 N N . ILE A 1 150 ? -14.146 -17.883 13.108 1.00 81.69 150 ILE A N 1
ATOM 1157 C CA . ILE A 1 150 ? -14.487 -19.267 12.719 1.00 81.69 150 ILE A CA 1
ATOM 1158 C C . ILE A 1 150 ? -14.184 -20.250 13.859 1.00 81.69 150 ILE A C 1
ATOM 1160 O O . ILE A 1 150 ? -14.966 -21.159 14.131 1.00 81.69 150 ILE A O 1
ATOM 1164 N N . ILE A 1 151 ? -13.039 -20.076 14.522 1.00 78.38 151 ILE A N 1
ATOM 1165 C CA . ILE A 1 151 ? -12.536 -20.935 15.595 1.00 78.38 151 ILE A CA 1
ATOM 1166 C C . ILE A 1 151 ? -12.166 -20.036 16.786 1.00 78.38 151 ILE A C 1
ATOM 1168 O O . ILE A 1 151 ? -11.010 -19.619 16.919 1.00 78.38 151 ILE A O 1
ATOM 1172 N N . PRO A 1 152 ? -13.110 -19.760 17.703 1.00 70.56 152 PRO A N 1
ATOM 1173 C CA . PRO A 1 152 ? -12.851 -18.900 18.862 1.00 70.56 152 PRO A CA 1
ATOM 1174 C C . PRO A 1 152 ? -11.766 -19.460 19.801 1.00 70.56 152 PRO A C 1
ATOM 1176 O O . PRO A 1 152 ? -11.147 -18.715 20.555 1.00 70.56 152 PRO A O 1
ATOM 1179 N N . GLY A 1 153 ? -11.454 -20.761 19.712 1.00 65.50 153 GLY A N 1
ATOM 1180 C CA . GLY A 1 153 ? -10.377 -21.406 20.473 1.00 65.50 153 GLY A CA 1
ATOM 1181 C C . GLY A 1 153 ? -8.959 -20.898 20.168 1.00 65.50 153 GLY A C 1
ATOM 1182 O O . GLY A 1 153 ? -8.056 -21.135 20.965 1.00 65.50 153 GLY A O 1
ATOM 1183 N N . ILE A 1 154 ? -8.752 -20.165 19.068 1.00 62.34 154 ILE A N 1
ATOM 1184 C CA . ILE A 1 154 ? -7.444 -19.594 18.696 1.00 62.34 154 ILE A CA 1
ATOM 1185 C C . ILE A 1 154 ? -7.006 -18.462 19.640 1.00 62.34 154 ILE A C 1
ATOM 1187 O O . ILE A 1 154 ? -5.808 -18.224 19.794 1.00 62.34 154 ILE A O 1
ATOM 1191 N N . ALA A 1 155 ? -7.945 -17.808 20.330 1.00 62.09 155 ALA A N 1
ATOM 1192 C CA . ALA A 1 155 ? -7.627 -16.786 21.328 1.00 62.09 155 ALA A CA 1
ATOM 1193 C C . ALA A 1 155 ? -7.022 -17.354 22.625 1.00 62.09 155 ALA A C 1
ATOM 1195 O O . ALA A 1 155 ? -6.407 -16.608 23.380 1.00 62.09 155 ALA A O 1
ATOM 1196 N N . ASN A 1 156 ? -7.157 -18.663 22.878 1.00 61.41 156 ASN A N 1
ATOM 1197 C CA . ASN A 1 156 ? -6.617 -19.320 24.075 1.00 61.41 156 ASN A CA 1
ATOM 1198 C C . ASN A 1 156 ? -5.155 -19.773 23.921 1.00 61.41 156 ASN A C 1
ATOM 1200 O O . ASN A 1 156 ? -4.621 -20.431 24.813 1.00 61.41 156 ASN A O 1
ATOM 1204 N N . ILE A 1 157 ? -4.498 -19.463 22.799 1.00 65.06 157 ILE A N 1
ATOM 1205 C CA . ILE A 1 157 ? -3.085 -19.801 22.612 1.00 65.06 157 ILE A CA 1
ATOM 1206 C C . ILE A 1 157 ? -2.248 -18.888 23.524 1.00 65.06 157 ILE A C 1
ATOM 1208 O O . ILE A 1 157 ? -2.320 -17.663 23.375 1.00 65.06 157 ILE A O 1
ATOM 1212 N N . PRO A 1 158 ? -1.445 -19.444 24.453 1.00 61.16 158 PRO A N 1
ATOM 1213 C CA . PRO A 1 158 ? -0.622 -18.643 25.347 1.00 61.16 158 PRO A CA 1
ATOM 1214 C C . PRO A 1 158 ? 0.380 -17.825 24.532 1.00 61.16 158 PRO A C 1
ATOM 1216 O O . PRO A 1 158 ? 1.069 -18.341 23.650 1.00 61.16 158 PRO A O 1
ATOM 1219 N N . ASN A 1 159 ? 0.442 -16.525 24.812 1.00 65.81 159 ASN A N 1
ATOM 1220 C CA . ASN A 1 159 ? 1.331 -15.623 24.100 1.00 65.81 159 ASN A CA 1
ATOM 1221 C C . ASN A 1 159 ? 2.774 -15.860 24.565 1.00 65.81 159 ASN A C 1
ATOM 1223 O O . ASN A 1 159 ? 3.131 -15.552 25.696 1.00 65.81 159 ASN A O 1
ATOM 1227 N N . THR A 1 160 ? 3.598 -16.427 23.690 1.00 66.38 160 THR A N 1
ATOM 1228 C CA . THR A 1 160 ? 5.041 -16.628 23.901 1.00 66.38 160 THR A CA 1
ATOM 1229 C C . THR A 1 160 ? 5.865 -15.458 23.341 1.00 66.38 160 THR A C 1
ATOM 1231 O O . THR A 1 160 ? 7.082 -15.428 23.495 1.00 66.38 160 THR A O 1
ATOM 1234 N N . MET A 1 161 ? 5.231 -14.476 22.689 1.00 60.31 161 MET A N 1
ATOM 1235 C CA . MET A 1 161 ? 5.914 -13.280 22.183 1.00 60.31 161 MET A CA 1
ATOM 1236 C C . MET A 1 161 ? 6.158 -12.265 23.310 1.00 60.31 161 MET A C 1
ATOM 1238 O O . MET A 1 161 ? 5.257 -11.993 24.100 1.00 60.31 161 MET A O 1
ATOM 1242 N N . GLY A 1 162 ? 7.367 -11.693 23.371 1.00 55.56 162 GLY A N 1
ATOM 1243 C CA . GLY A 1 162 ? 7.759 -10.709 24.392 1.00 55.56 162 GLY A CA 1
ATOM 1244 C C . GLY A 1 162 ? 6.988 -9.382 24.312 1.00 55.56 162 GLY A C 1
ATOM 1245 O O . GLY A 1 162 ? 6.422 -9.051 23.270 1.00 55.56 162 GLY A O 1
ATOM 1246 N N . GLU A 1 163 ? 7.012 -8.600 25.399 1.00 54.88 163 GLU A N 1
ATOM 1247 C CA . GLU A 1 163 ? 6.199 -7.381 25.612 1.00 54.88 163 GLU A CA 1
ATOM 1248 C C . GLU A 1 163 ? 6.366 -6.272 24.547 1.00 54.88 163 GLU A C 1
ATOM 1250 O O . GLU A 1 163 ? 5.534 -5.374 24.460 1.00 54.88 163 GLU A O 1
ATOM 1255 N N . GLY A 1 164 ? 7.402 -6.338 23.700 1.00 58.94 164 GLY A N 1
ATOM 1256 C CA . GLY A 1 164 ? 7.641 -5.401 22.590 1.00 58.94 164 GLY A CA 1
ATOM 1257 C C . GLY A 1 164 ? 7.159 -5.865 21.207 1.00 58.94 164 GLY A C 1
ATOM 1258 O O . GLY A 1 164 ? 7.420 -5.189 20.213 1.00 58.94 164 GLY A O 1
ATOM 1259 N N . SER A 1 165 ? 6.512 -7.028 21.096 1.00 61.16 165 SER A N 1
ATOM 1260 C CA . SER A 1 165 ? 6.081 -7.564 19.802 1.00 61.16 165 SER A CA 1
ATOM 1261 C C . SER A 1 165 ? 4.778 -6.926 19.320 1.00 61.16 165 SER A C 1
ATOM 1263 O O . SER A 1 165 ? 3.756 -6.978 20.000 1.00 61.16 165 SER A O 1
ATOM 1265 N N . ALA A 1 166 ? 4.776 -6.420 18.084 1.00 60.12 166 ALA A N 1
ATOM 1266 C CA . ALA A 1 166 ? 3.564 -5.945 17.412 1.00 60.12 166 ALA A CA 1
ATOM 1267 C C . ALA A 1 166 ? 2.544 -7.069 17.120 1.00 60.12 166 ALA A C 1
ATOM 1269 O O . ALA A 1 166 ? 1.400 -6.787 16.767 1.00 60.12 166 ALA A O 1
ATOM 1270 N N . LEU A 1 167 ? 2.951 -8.340 17.241 1.00 62.12 167 LEU A N 1
ATOM 1271 C CA . LEU A 1 167 ? 2.122 -9.518 16.994 1.00 62.12 167 LEU A CA 1
ATOM 1272 C C . LEU A 1 167 ? 2.116 -10.458 18.203 1.00 62.12 167 LEU A C 1
ATOM 1274 O O . LEU A 1 167 ? 3.172 -10.814 18.727 1.00 62.12 167 LEU A O 1
ATOM 1278 N N . THR A 1 168 ? 0.933 -10.937 18.581 1.00 72.25 168 THR A N 1
ATOM 1279 C CA . THR A 1 168 ? 0.788 -12.082 19.490 1.00 72.25 168 THR A CA 1
ATOM 1280 C C . THR A 1 168 ? 1.176 -13.381 18.776 1.00 72.25 168 THR A C 1
ATOM 1282 O O . THR A 1 168 ? 1.161 -13.448 17.543 1.00 72.25 168 THR A O 1
ATOM 1285 N N . THR A 1 169 ? 1.486 -14.445 19.522 1.00 70.25 169 THR A N 1
ATOM 1286 C CA . THR A 1 169 ? 1.767 -15.779 18.950 1.00 70.25 169 THR A CA 1
ATOM 1287 C C . THR A 1 169 ? 0.644 -16.257 18.022 1.00 70.25 169 THR A C 1
ATOM 1289 O O . THR A 1 169 ? 0.910 -16.789 16.947 1.00 70.25 169 THR A O 1
ATOM 1292 N N . ALA A 1 170 ? -0.615 -15.987 18.372 1.00 67.56 170 ALA A N 1
ATOM 1293 C CA . ALA A 1 170 ? -1.753 -16.308 17.516 1.00 67.56 170 ALA A CA 1
ATOM 1294 C C . ALA A 1 170 ? -1.815 -15.419 16.251 1.00 67.56 170 ALA A C 1
ATOM 1296 O O . ALA A 1 170 ? -2.152 -15.895 15.165 1.00 67.56 170 ALA A O 1
ATOM 1297 N N . GLY A 1 171 ? -1.389 -14.155 16.348 1.00 72.38 171 GLY A N 1
ATOM 1298 C CA . GLY A 1 171 ? -1.206 -13.266 15.198 1.00 72.38 171 GLY A CA 1
ATOM 1299 C C . GLY A 1 171 ? -0.098 -13.721 14.237 1.00 72.38 171 GLY A C 1
ATOM 1300 O O . GLY A 1 171 ? -0.235 -13.538 13.027 1.00 72.38 171 GLY A O 1
ATOM 1301 N N . MET A 1 172 ? 0.967 -14.371 14.730 1.00 78.12 172 MET A N 1
ATOM 1302 C CA . MET A 1 172 ? 2.020 -14.940 13.868 1.00 78.12 172 MET A CA 1
ATOM 1303 C C . MET A 1 172 ? 1.496 -16.039 12.954 1.00 78.12 172 MET A C 1
ATOM 1305 O O . MET A 1 172 ? 1.931 -16.131 11.810 1.00 78.12 172 MET A O 1
ATOM 1309 N N . ILE A 1 173 ? 0.551 -16.850 13.429 1.00 79.50 173 ILE A N 1
ATOM 1310 C CA . ILE A 1 173 ? -0.077 -17.890 12.609 1.00 79.50 173 ILE A CA 1
ATOM 1311 C C . ILE A 1 173 ? -0.808 -17.233 11.432 1.00 79.50 173 ILE A C 1
ATOM 1313 O O . ILE A 1 173 ? -0.606 -17.624 10.283 1.00 79.50 173 ILE A O 1
ATOM 1317 N N . GLY A 1 174 ? -1.577 -16.171 11.698 1.00 80.38 174 GLY A N 1
ATOM 1318 C CA . GLY A 1 174 ? -2.228 -15.376 10.654 1.00 80.38 174 GLY A CA 1
ATOM 1319 C C . GLY A 1 174 ? -1.231 -14.760 9.668 1.00 80.38 174 GLY A C 1
ATOM 1320 O O . GLY A 1 174 ? -1.448 -14.815 8.458 1.00 80.38 174 GLY A O 1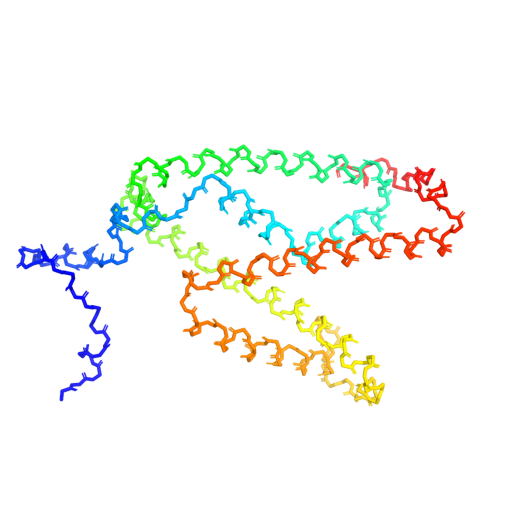
ATOM 1321 N N . PHE A 1 175 ? -0.106 -14.238 10.163 1.00 83.94 175 PHE A N 1
ATOM 1322 C CA . PHE A 1 175 ? 0.978 -13.707 9.330 1.00 83.94 175 PHE A CA 1
ATOM 1323 C C . PHE A 1 175 ? 1.602 -14.767 8.418 1.00 83.94 175 PHE A C 1
ATOM 1325 O O . PHE A 1 175 ? 1.755 -14.515 7.227 1.00 83.94 175 PHE A O 1
ATOM 1332 N N . VAL A 1 176 ? 1.932 -15.952 8.939 1.00 84.38 176 VAL A N 1
ATOM 1333 C CA . VAL A 1 176 ? 2.528 -17.037 8.141 1.00 84.38 176 VAL A CA 1
ATOM 1334 C C . VAL A 1 176 ? 1.560 -17.499 7.055 1.00 84.38 176 VAL A C 1
ATOM 1336 O O . VAL A 1 176 ? 1.968 -17.665 5.906 1.00 84.38 176 VAL A O 1
ATOM 1339 N N . ILE A 1 177 ? 0.272 -17.643 7.380 1.00 84.19 177 ILE A N 1
ATOM 1340 C CA . ILE A 1 177 ? -0.760 -17.983 6.392 1.00 84.19 177 ILE A CA 1
ATOM 1341 C C . ILE A 1 177 ? -0.839 -16.895 5.313 1.00 84.19 177 ILE A C 1
ATOM 1343 O O . ILE A 1 177 ? -0.799 -17.208 4.123 1.00 84.19 177 ILE A O 1
ATOM 1347 N N . PHE A 1 178 ? -0.895 -15.617 5.703 1.00 84.88 178 PHE A N 1
ATOM 1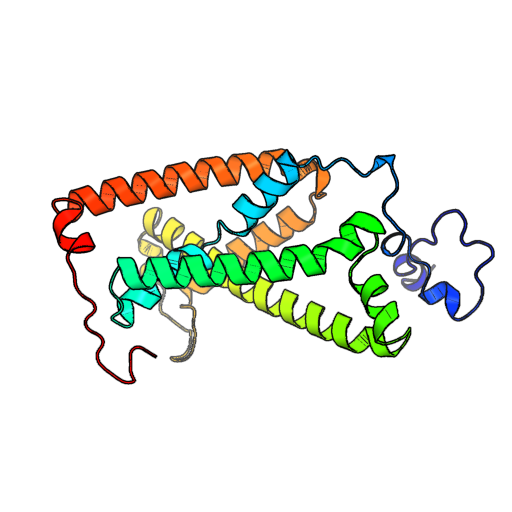348 C CA . PHE A 1 178 ? -0.946 -14.503 4.753 1.00 84.88 178 PHE A CA 1
ATOM 1349 C C . PHE A 1 178 ? 0.301 -14.453 3.860 1.00 84.88 178 PHE A C 1
ATOM 1351 O O . PHE A 1 178 ? 0.211 -14.211 2.654 1.00 84.88 178 PHE A O 1
ATOM 1358 N N . TRP A 1 179 ? 1.469 -14.708 4.443 1.00 85.75 179 TRP A N 1
ATOM 1359 C CA . TRP A 1 179 ? 2.742 -14.729 3.741 1.00 85.75 179 TRP A CA 1
ATOM 1360 C C . TRP A 1 179 ? 2.797 -15.859 2.708 1.00 85.75 179 TRP A C 1
ATOM 1362 O O . TRP A 1 179 ? 3.123 -15.600 1.552 1.00 85.75 179 TRP A O 1
ATOM 1372 N N . LEU A 1 180 ? 2.375 -17.077 3.069 1.00 85.44 180 LEU A N 1
ATOM 1373 C CA . LEU A 1 180 ? 2.297 -18.207 2.137 1.00 85.44 180 LEU A CA 1
ATOM 1374 C C . LEU A 1 180 ? 1.334 -17.934 0.978 1.00 85.44 180 LEU A C 1
ATOM 1376 O O . LEU A 1 180 ? 1.668 -18.200 -0.177 1.00 85.44 180 LEU A O 1
ATOM 1380 N N . VAL A 1 181 ? 0.166 -17.355 1.267 1.00 84.50 181 VAL A N 1
ATOM 1381 C CA . VAL A 1 181 ? -0.794 -16.947 0.234 1.00 84.50 181 VAL A CA 1
ATOM 1382 C C . VAL A 1 181 ? -0.166 -15.904 -0.692 1.00 84.50 181 VAL A C 1
ATOM 1384 O O . VAL A 1 181 ? -0.216 -16.051 -1.911 1.00 84.50 181 VAL A O 1
ATOM 1387 N N . THR A 1 182 ? 0.497 -14.890 -0.137 1.00 83.19 182 THR A N 1
ATOM 1388 C CA . THR A 1 182 ? 1.181 -13.851 -0.922 1.00 83.19 182 THR A CA 1
ATOM 1389 C C . THR A 1 182 ? 2.270 -14.448 -1.820 1.00 83.19 182 THR A C 1
ATOM 1391 O O . THR A 1 182 ? 2.350 -14.106 -3.000 1.00 83.19 182 THR A O 1
ATOM 1394 N N . CYS A 1 183 ? 3.064 -15.393 -1.308 1.00 82.56 183 CYS A N 1
ATOM 1395 C CA . CYS A 1 183 ? 4.065 -16.121 -2.088 1.00 82.56 183 CYS A CA 1
ATOM 1396 C C . CYS A 1 183 ? 3.441 -16.956 -3.216 1.00 82.56 183 CYS A C 1
ATOM 1398 O O . CYS A 1 183 ? 3.983 -16.978 -4.319 1.00 82.56 183 CYS A O 1
ATOM 1400 N N . ALA A 1 184 ? 2.293 -17.598 -2.985 1.00 80.19 184 ALA A N 1
ATOM 1401 C CA . ALA A 1 184 ? 1.580 -18.339 -4.026 1.00 80.19 184 ALA A CA 1
ATOM 1402 C C . ALA A 1 184 ? 1.078 -17.411 -5.147 1.00 80.19 184 ALA A C 1
ATOM 1404 O O . ALA A 1 184 ? 1.200 -17.735 -6.330 1.00 80.19 184 ALA A O 1
ATOM 1405 N N . PHE A 1 185 ? 0.579 -16.223 -4.794 1.00 73.88 185 PHE A N 1
ATOM 1406 C CA . PHE A 1 185 ? 0.137 -15.224 -5.770 1.00 73.88 185 PHE A CA 1
ATOM 1407 C C . PHE A 1 185 ? 1.288 -14.560 -6.542 1.00 73.88 185 PHE A C 1
ATOM 1409 O O . PHE A 1 185 ? 1.058 -14.090 -7.655 1.00 73.88 185 PHE A O 1
ATOM 1416 N N . LEU A 1 186 ? 2.522 -14.569 -6.021 1.00 74.31 186 LEU A N 1
ATOM 1417 C CA . LEU A 1 186 ? 3.703 -14.035 -6.717 1.00 74.31 186 LEU A CA 1
ATOM 1418 C C . LEU A 1 186 ? 4.027 -14.797 -8.015 1.00 74.31 186 LEU A C 1
ATOM 1420 O O . LEU A 1 186 ? 4.590 -14.224 -8.944 1.00 74.31 186 LEU A O 1
ATOM 1424 N N . VAL A 1 187 ? 3.653 -16.078 -8.100 1.00 66.12 187 VAL A N 1
ATOM 1425 C CA . VAL A 1 187 ? 3.896 -16.931 -9.279 1.00 66.12 187 VAL A CA 1
ATOM 1426 C C . VAL A 1 187 ? 2.958 -16.577 -10.445 1.00 66.12 187 VAL A C 1
ATOM 1428 O O . VAL A 1 187 ? 3.215 -16.937 -11.594 1.00 6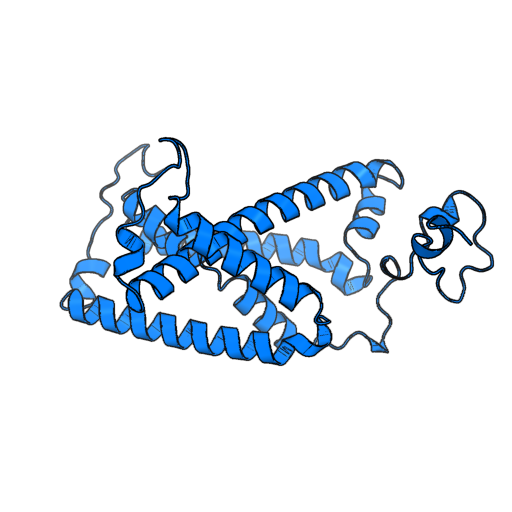6.12 187 VAL A O 1
ATOM 1431 N N . ILE A 1 188 ? 1.870 -15.844 -10.183 1.00 67.31 188 ILE A N 1
ATOM 1432 C CA . ILE A 1 188 ? 0.885 -15.480 -11.202 1.00 67.31 188 ILE A CA 1
ATOM 1433 C C . ILE A 1 188 ? 1.342 -14.200 -11.929 1.00 67.31 188 ILE A C 1
ATOM 1435 O O . ILE A 1 188 ? 1.535 -13.164 -11.295 1.00 67.31 188 ILE A O 1
ATOM 1439 N N . PRO A 1 189 ? 1.474 -14.215 -13.269 1.00 60.44 189 PRO A N 1
ATOM 1440 C CA . PRO A 1 189 ? 1.935 -13.052 -14.018 1.00 60.44 189 PRO A CA 1
ATOM 1441 C C . PRO A 1 189 ? 0.907 -11.904 -13.994 1.00 60.44 189 PRO A C 1
ATOM 1443 O O . PRO A 1 189 ? -0.284 -12.097 -14.261 1.00 60.44 189 PRO A O 1
ATOM 1446 N N . VAL A 1 190 ? 1.408 -10.686 -13.744 1.00 58.81 190 VAL A N 1
ATOM 1447 C CA . VAL A 1 190 ? 0.664 -9.413 -13.601 1.00 58.81 190 VAL A CA 1
ATOM 1448 C C . VAL A 1 190 ? -0.428 -9.173 -14.667 1.00 58.81 190 VAL A C 1
ATOM 1450 O O . VAL A 1 190 ? -1.511 -8.713 -14.296 1.00 58.81 190 VAL A O 1
ATOM 1453 N N . PRO A 1 191 ? -0.251 -9.518 -15.964 1.00 57.31 191 PRO A N 1
ATOM 1454 C CA . PRO A 1 191 ? -1.281 -9.292 -16.985 1.00 57.31 191 PRO A CA 1
ATOM 1455 C C . PRO A 1 191 ? -2.604 -10.034 -16.737 1.00 57.31 191 PRO A C 1
ATOM 1457 O O . PRO A 1 191 ? -3.655 -9.561 -17.169 1.00 57.31 191 PRO A O 1
ATOM 1460 N N . LYS A 1 192 ? -2.585 -11.166 -16.014 1.00 57.66 192 LYS A N 1
ATOM 1461 C CA . LYS A 1 192 ? -3.790 -11.954 -15.690 1.00 57.66 192 LYS A CA 1
ATOM 1462 C C . LYS A 1 192 ? -4.523 -11.459 -14.434 1.00 57.66 192 LYS A C 1
ATOM 1464 O O . LYS A 1 192 ? -5.622 -11.923 -14.148 1.00 57.66 192 LYS A O 1
ATOM 1469 N N . MET A 1 193 ? -3.964 -10.489 -13.704 1.00 60.44 193 MET A N 1
ATOM 1470 C CA . MET A 1 193 ? -4.515 -10.010 -12.428 1.00 60.44 193 MET A CA 1
ATOM 1471 C C . MET A 1 193 ? -5.589 -8.920 -12.565 1.00 60.44 193 MET A C 1
ATOM 1473 O O . MET A 1 193 ? -6.166 -8.518 -11.557 1.00 60.44 193 MET A O 1
ATOM 1477 N N . ARG A 1 194 ? -5.915 -8.453 -13.782 1.00 62.81 194 ARG A N 1
ATOM 1478 C CA . ARG A 1 194 ? -6.928 -7.393 -13.990 1.00 62.81 194 ARG A CA 1
ATOM 1479 C C . ARG A 1 194 ? -8.276 -7.761 -13.355 1.00 62.81 194 ARG A C 1
ATOM 1481 O O . ARG A 1 194 ? -8.853 -6.944 -12.649 1.00 62.81 194 ARG A O 1
ATOM 1488 N N . GLY A 1 195 ? -8.726 -9.008 -13.521 1.00 66.81 195 GLY A N 1
ATOM 1489 C CA . GLY A 1 195 ? -9.966 -9.503 -12.905 1.00 66.81 195 GLY A CA 1
ATOM 1490 C C . GLY A 1 195 ? -9.929 -9.514 -11.372 1.00 66.81 195 GLY A C 1
ATOM 1491 O O . GLY A 1 195 ? -10.893 -9.100 -10.734 1.00 66.81 195 GLY A O 1
ATOM 1492 N N . LEU A 1 196 ? -8.796 -9.901 -10.776 1.00 70.25 196 LEU A N 1
ATOM 1493 C CA . LEU A 1 196 ? -8.606 -9.880 -9.320 1.00 70.25 196 LEU A CA 1
ATOM 1494 C C . LEU A 1 196 ? -8.632 -8.456 -8.762 1.00 70.25 196 LEU A C 1
ATOM 1496 O O . LEU A 1 196 ? -9.169 -8.233 -7.681 1.00 70.25 196 LEU A O 1
ATOM 1500 N N . VAL A 1 197 ? -8.100 -7.484 -9.506 1.00 69.25 197 VAL A N 1
ATOM 1501 C CA . VAL A 1 197 ? -8.150 -6.068 -9.121 1.00 69.25 197 VAL A CA 1
ATOM 1502 C C . VAL A 1 197 ? -9.592 -5.560 -9.088 1.00 69.25 197 VAL A C 1
ATOM 1504 O O . VAL A 1 197 ? -9.972 -4.916 -8.112 1.00 69.25 197 VAL A O 1
ATOM 1507 N N . TYR A 1 198 ? -10.408 -5.885 -10.096 1.00 72.56 198 TYR A N 1
ATOM 1508 C CA . TYR A 1 198 ? -11.826 -5.512 -10.104 1.00 72.56 198 TYR A CA 1
ATOM 1509 C C . TYR A 1 198 ? -12.608 -6.197 -8.980 1.00 72.56 198 TYR A C 1
ATOM 1511 O O . TYR A 1 198 ? -13.334 -5.527 -8.251 1.00 72.56 198 TYR A O 1
ATOM 1519 N N . ALA A 1 199 ? -12.407 -7.503 -8.779 1.00 77.94 199 ALA A N 1
ATOM 1520 C CA . ALA A 1 199 ? -13.059 -8.247 -7.704 1.00 77.94 199 ALA A CA 1
ATOM 1521 C C . ALA A 1 199 ? -12.693 -7.690 -6.319 1.00 77.94 199 ALA A C 1
ATOM 1523 O O . ALA A 1 199 ? -13.583 -7.409 -5.516 1.00 77.94 199 ALA A O 1
ATOM 1524 N N . LYS A 1 200 ? -11.398 -7.446 -6.064 1.00 79.94 200 LYS A N 1
ATOM 1525 C CA . LYS A 1 200 ? -10.911 -6.790 -4.840 1.00 79.94 200 LYS A CA 1
ATOM 1526 C C . LYS A 1 200 ? -11.633 -5.464 -4.617 1.00 79.94 200 LYS A C 1
ATOM 1528 O O . LYS A 1 200 ? -12.061 -5.178 -3.503 1.00 79.94 200 LYS A O 1
ATOM 1533 N N . LEU A 1 201 ? -11.764 -4.659 -5.669 1.00 78.00 201 LEU A N 1
ATOM 1534 C CA . LEU A 1 201 ? -12.373 -3.343 -5.576 1.00 78.00 201 LEU A CA 1
ATOM 1535 C C . LEU A 1 201 ? -13.862 -3.406 -5.235 1.00 78.00 201 LEU A C 1
ATOM 1537 O O . LEU A 1 201 ? -14.312 -2.689 -4.344 1.00 78.00 201 LEU A O 1
ATOM 1541 N N . CYS A 1 202 ? -14.610 -4.286 -5.898 1.00 83.12 202 CYS A N 1
ATOM 1542 C CA . CYS A 1 202 ? -16.023 -4.496 -5.602 1.00 83.12 202 CYS A CA 1
ATOM 1543 C C . CYS A 1 202 ? -16.219 -4.939 -4.148 1.00 83.12 202 CYS A C 1
ATOM 1545 O O . CYS A 1 202 ? -17.018 -4.340 -3.432 1.00 83.12 202 CYS A O 1
ATOM 1547 N N . VAL A 1 203 ? -15.441 -5.927 -3.688 1.00 84.19 203 VAL A N 1
ATOM 1548 C CA . VAL A 1 203 ? -15.499 -6.406 -2.299 1.00 84.19 203 VAL A CA 1
ATOM 1549 C C . VAL A 1 203 ? -15.162 -5.284 -1.317 1.00 84.19 203 VAL A C 1
ATOM 1551 O O . VAL A 1 203 ? -15.857 -5.129 -0.315 1.00 84.19 203 VAL A O 1
ATOM 1554 N N . PHE A 1 204 ? -14.146 -4.469 -1.608 1.00 83.12 204 PHE A N 1
ATOM 1555 C CA . PHE A 1 204 ? -13.760 -3.343 -0.760 1.00 83.12 204 PHE A CA 1
ATOM 1556 C C . PHE A 1 204 ? -14.878 -2.299 -0.634 1.00 83.12 204 PHE A C 1
ATOM 1558 O O . PHE A 1 204 ? -15.221 -1.919 0.481 1.00 83.12 204 PHE A O 1
ATOM 1565 N N . ILE A 1 205 ? -15.488 -1.873 -1.747 1.00 84.31 205 ILE A N 1
ATOM 1566 C CA . ILE A 1 205 ? -16.572 -0.876 -1.733 1.00 84.31 205 ILE A CA 1
ATOM 1567 C C . ILE A 1 205 ? -17.786 -1.411 -0.968 1.00 84.31 205 ILE A C 1
ATOM 1569 O O . ILE A 1 205 ? -18.318 -0.717 -0.104 1.00 84.31 205 ILE A O 1
ATOM 1573 N N . ILE A 1 206 ? -18.199 -2.652 -1.247 1.00 87.81 206 ILE A N 1
ATOM 1574 C CA . ILE A 1 206 ? -19.335 -3.283 -0.563 1.00 87.81 206 ILE A CA 1
ATOM 1575 C C . ILE A 1 206 ? -19.062 -3.359 0.942 1.00 87.81 206 ILE A C 1
ATOM 1577 O O . ILE A 1 206 ? -19.912 -2.970 1.740 1.00 87.81 206 ILE A O 1
ATOM 1581 N N . SER A 1 207 ? -17.859 -3.790 1.331 1.00 84.81 207 SER A N 1
ATOM 1582 C CA . SER A 1 207 ? -17.460 -3.890 2.738 1.00 84.81 207 SER A CA 1
ATOM 1583 C C . SER A 1 207 ? -17.428 -2.520 3.417 1.00 84.81 207 SER A C 1
ATOM 1585 O O . SER A 1 207 ? -17.903 -2.386 4.541 1.00 84.81 207 SER A O 1
ATOM 1587 N N . ALA A 1 208 ? -16.922 -1.485 2.742 1.00 84.44 208 ALA A N 1
ATOM 1588 C CA . ALA A 1 208 ? -16.869 -0.130 3.280 1.00 84.44 208 ALA A CA 1
ATOM 1589 C C . ALA A 1 208 ? -18.272 0.451 3.515 1.00 84.44 208 ALA A C 1
ATOM 1591 O O . ALA A 1 208 ? -18.542 0.993 4.586 1.00 84.44 208 ALA A O 1
ATOM 1592 N N . VAL A 1 209 ? -19.183 0.289 2.550 1.00 86.44 209 VAL A N 1
ATOM 1593 C CA . VAL A 1 209 ? -20.574 0.752 2.672 1.00 86.44 209 VAL A CA 1
ATOM 1594 C C . VAL A 1 209 ? -21.323 -0.035 3.749 1.00 86.44 209 VAL A C 1
ATOM 1596 O O . VAL A 1 209 ? -22.022 0.565 4.564 1.00 86.44 209 VAL A O 1
ATOM 1599 N N . ALA A 1 210 ? -21.142 -1.358 3.807 1.00 87.06 210 ALA A N 1
ATOM 1600 C CA . ALA A 1 210 ? -21.754 -2.202 4.830 1.00 87.06 210 ALA A CA 1
ATOM 1601 C C . ALA A 1 210 ? -21.279 -1.819 6.241 1.00 87.06 210 ALA A C 1
ATOM 1603 O O . ALA A 1 210 ? -22.098 -1.648 7.143 1.00 87.06 210 ALA A O 1
ATOM 1604 N N . MET A 1 211 ? -19.970 -1.610 6.423 1.00 84.88 211 MET A N 1
ATOM 1605 C CA . MET A 1 211 ? -19.396 -1.176 7.699 1.00 84.88 211 MET A CA 1
ATOM 1606 C C . MET A 1 211 ? -19.876 0.221 8.099 1.00 84.88 211 MET A C 1
ATOM 1608 O O . MET A 1 211 ? -20.180 0.444 9.271 1.00 84.88 211 MET A O 1
ATOM 1612 N N . LEU A 1 212 ? -20.003 1.153 7.151 1.00 83.88 212 LEU A N 1
ATOM 1613 C CA . LEU A 1 212 ? -20.554 2.481 7.419 1.00 83.88 212 LEU A CA 1
ATOM 1614 C C . LEU A 1 212 ? -22.023 2.404 7.857 1.00 83.88 212 LEU A C 1
ATOM 1616 O O . LEU A 1 212 ? -22.396 3.003 8.861 1.00 83.88 212 LEU A O 1
ATOM 1620 N N . ALA A 1 213 ? -22.854 1.638 7.148 1.00 84.62 213 ALA A N 1
ATOM 1621 C CA . ALA A 1 213 ? -24.263 1.465 7.496 1.00 84.62 213 ALA A CA 1
ATOM 1622 C C . ALA A 1 213 ? -24.433 0.791 8.871 1.00 84.62 213 ALA A C 1
ATOM 1624 O O . ALA A 1 213 ? -25.252 1.213 9.692 1.00 84.62 213 ALA A O 1
ATOM 1625 N N . TRP A 1 214 ? -23.626 -0.231 9.158 1.00 84.81 214 TRP A N 1
ATOM 1626 C CA . TRP A 1 214 ? -23.661 -0.943 10.433 1.00 84.81 214 TRP A CA 1
ATOM 1627 C C . TRP A 1 214 ? -23.209 -0.070 11.611 1.00 84.81 214 TRP A C 1
ATOM 1629 O O . TRP A 1 214 ? -23.868 -0.018 12.649 1.00 84.81 214 TRP A O 1
ATOM 1639 N N . THR A 1 215 ? -22.119 0.677 11.448 1.00 80.81 215 THR A N 1
ATOM 1640 C CA . THR A 1 215 ? -21.632 1.591 12.494 1.00 80.81 215 THR A CA 1
ATOM 1641 C C . THR A 1 215 ? -22.580 2.772 12.704 1.00 80.81 215 THR A C 1
ATOM 1643 O O . THR A 1 215 ? -22.859 3.122 13.848 1.00 80.81 215 THR A O 1
ATOM 1646 N N . ALA A 1 216 ? -23.165 3.325 11.637 1.00 80.56 216 ALA A N 1
ATOM 1647 C CA . ALA A 1 216 ? -24.144 4.410 11.729 1.00 80.56 216 ALA A CA 1
ATOM 1648 C C . ALA A 1 216 ? -25.436 3.983 12.446 1.00 80.56 216 ALA A C 1
ATOM 1650 O O . ALA A 1 216 ? -25.981 4.747 13.243 1.00 80.56 216 ALA A O 1
ATOM 1651 N N . THR A 1 217 ? -25.916 2.757 12.208 1.00 81.25 217 THR A N 1
ATOM 1652 C CA . THR A 1 217 ? -27.093 2.216 12.912 1.00 81.25 217 THR A CA 1
ATOM 1653 C C . THR A 1 217 ? -26.799 1.938 14.386 1.00 81.25 217 THR A C 1
ATOM 1655 O O . THR A 1 217 ? -27.630 2.241 15.239 1.00 81.25 217 THR A O 1
ATOM 1658 N N . LYS A 1 218 ? -25.597 1.447 14.717 1.00 77.69 218 LYS A N 1
ATOM 1659 C CA . LYS A 1 218 ? -25.152 1.255 16.109 1.00 77.69 218 LYS A CA 1
ATOM 1660 C C . LYS A 1 218 ? -24.922 2.564 16.870 1.00 77.69 218 LYS A C 1
ATOM 1662 O O . LYS A 1 218 ? -25.162 2.599 18.071 1.00 77.69 218 LYS A O 1
ATOM 1667 N N . ALA A 1 219 ? -24.498 3.627 16.189 1.00 69.25 219 ALA A N 1
ATOM 1668 C CA . ALA A 1 219 ? -24.269 4.946 16.783 1.00 69.25 219 ALA A CA 1
ATOM 1669 C C . ALA A 1 219 ? -25.557 5.769 17.007 1.00 69.25 219 ALA A C 1
ATOM 1671 O O . ALA A 1 219 ? -25.483 6.890 17.506 1.00 69.25 219 ALA A O 1
ATOM 1672 N N . GLY A 1 220 ? -26.734 5.245 16.637 1.00 70.25 220 GLY A N 1
ATOM 1673 C CA . GLY A 1 220 ? -28.001 5.983 16.726 1.00 70.25 220 GLY A CA 1
ATOM 1674 C C . GLY A 1 220 ? -28.150 7.079 15.662 1.00 70.25 220 GLY A C 1
ATOM 1675 O O . GLY A 1 220 ? -28.916 8.022 15.852 1.00 70.25 220 GLY A O 1
ATOM 1676 N N . GLY A 1 221 ? -27.419 6.968 14.547 1.00 67.56 221 GLY A N 1
ATOM 1677 C CA . GLY A 1 221 ? -27.385 7.929 13.444 1.00 67.56 221 GLY A CA 1
ATOM 1678 C C . GLY A 1 221 ? -26.005 8.561 13.229 1.00 67.56 221 GLY A C 1
ATOM 1679 O O . GLY A 1 221 ? -25.082 8.395 14.020 1.00 67.56 221 GLY A O 1
ATOM 1680 N N . LEU A 1 222 ? -25.859 9.324 12.140 1.00 62.56 222 LEU A N 1
ATOM 1681 C CA . LEU A 1 222 ? -24.612 10.043 11.817 1.00 62.56 222 LEU A CA 1
ATOM 1682 C C . LEU A 1 222 ? -24.418 11.316 12.664 1.00 62.56 222 LEU A C 1
ATOM 1684 O O . LEU A 1 222 ? -23.311 11.838 12.764 1.00 62.56 222 LEU A O 1
ATOM 1688 N N . GLY A 1 223 ? -25.490 11.821 13.282 1.00 58.44 223 GLY A N 1
ATOM 1689 C CA . GLY A 1 223 ? -25.523 13.109 13.984 1.00 58.44 223 GLY A CA 1
ATOM 1690 C C . GLY A 1 223 ? -24.508 13.272 15.127 1.00 58.44 223 GLY A C 1
ATOM 1691 O O . GLY A 1 223 ? -23.853 14.314 15.166 1.00 58.44 223 GLY A O 1
ATOM 1692 N N . PRO A 1 224 ? -24.336 12.292 16.037 1.00 62.00 224 PRO A N 1
ATOM 1693 C CA . PRO A 1 224 ? -23.401 12.409 17.161 1.00 62.00 224 PRO A CA 1
ATOM 1694 C C . PRO A 1 224 ? -21.929 12.391 16.732 1.00 62.00 224 PRO A C 1
ATOM 1696 O O . PRO A 1 224 ? -21.133 13.162 17.254 1.00 62.00 224 PRO A O 1
ATOM 1699 N N . VAL A 1 225 ? -21.583 11.562 15.742 1.00 64.06 225 VAL A N 1
ATOM 1700 C CA . VAL A 1 225 ? -20.206 11.414 15.232 1.00 64.06 225 VAL A CA 1
ATOM 1701 C C . VAL A 1 225 ? -19.786 12.644 14.423 1.00 64.06 225 VAL A C 1
ATOM 1703 O O . VAL A 1 225 ? -18.681 13.154 14.575 1.00 64.06 225 VAL A O 1
ATOM 1706 N N . VAL A 1 226 ? -20.698 13.181 13.607 1.00 63.50 226 VAL A N 1
ATOM 1707 C CA . VAL A 1 226 ? -20.451 14.364 12.766 1.00 63.50 226 VAL A CA 1
ATOM 1708 C C . VAL A 1 226 ? -20.364 15.658 13.587 1.00 63.50 226 VAL A C 1
ATOM 1710 O O . VAL A 1 226 ? -19.688 16.601 13.173 1.00 63.50 226 VAL A O 1
ATOM 1713 N N . ARG A 1 227 ? -21.042 15.723 14.742 1.00 60.97 227 ARG A N 1
ATOM 1714 C CA . ARG A 1 227 ? -21.041 16.890 15.645 1.00 60.97 227 ARG A CA 1
ATOM 1715 C C . ARG A 1 227 ? -19.956 16.845 16.722 1.00 60.97 227 ARG A C 1
ATOM 1717 O O . ARG A 1 227 ? -19.832 17.809 17.476 1.00 60.97 227 ARG A O 1
ATOM 1724 N N . GLN A 1 228 ? -19.181 15.766 16.812 1.00 64.31 228 GLN A N 1
ATOM 1725 C CA . GLN A 1 228 ? -18.116 15.653 17.801 1.00 64.31 228 GLN A CA 1
ATOM 1726 C C . GLN A 1 228 ? -16.964 16.608 17.440 1.00 64.31 228 GLN A C 1
ATOM 1728 O O . GLN A 1 228 ? -16.240 16.408 16.463 1.00 64.31 228 GLN A O 1
ATOM 1733 N N . GLY A 1 229 ? -16.831 17.691 18.210 1.00 59.66 229 GLY A N 1
ATOM 1734 C CA . GLY A 1 229 ? -15.726 18.642 18.080 1.00 59.66 229 GLY A CA 1
ATOM 1735 C C . GLY A 1 229 ? -14.394 18.015 18.497 1.00 59.66 229 GLY A C 1
ATOM 1736 O O . GLY A 1 229 ? -14.362 17.131 19.352 1.00 59.66 229 GLY A O 1
ATOM 1737 N N . GLY A 1 230 ? -13.292 18.463 17.889 1.00 60.75 230 GLY A N 1
ATOM 1738 C CA . GLY A 1 230 ? -11.957 17.946 18.191 1.00 60.75 230 GLY A CA 1
ATOM 1739 C C . GLY A 1 230 ? -11.558 18.241 19.638 1.00 60.75 230 GLY A C 1
ATOM 1740 O O . GLY A 1 230 ? -11.585 19.396 20.065 1.00 60.75 230 GLY A O 1
ATOM 1741 N N . THR A 1 231 ? -11.181 17.203 20.381 1.00 58.53 231 THR A N 1
ATOM 1742 C CA . THR A 1 231 ? -10.729 17.257 21.781 1.00 58.53 231 THR A CA 1
ATOM 1743 C C . THR A 1 231 ? -9.288 17.749 21.949 1.00 58.53 231 THR A C 1
ATOM 1745 O O . THR A 1 231 ? -8.883 18.056 23.068 1.00 58.53 231 THR A O 1
ATOM 1748 N N . ALA A 1 232 ? -8.500 17.846 20.873 1.00 56.16 232 ALA A N 1
ATOM 1749 C CA . ALA A 1 232 ? -7.159 18.432 20.914 1.00 56.16 232 ALA A CA 1
ATOM 1750 C C . ALA A 1 232 ? -7.222 19.973 20.986 1.00 56.16 232 ALA A C 1
ATOM 1752 O O . ALA A 1 232 ? -8.077 20.579 20.344 1.00 56.16 232 ALA A O 1
ATOM 1753 N N . THR A 1 233 ? -6.293 20.626 21.698 1.00 45.69 233 THR A N 1
ATOM 1754 C CA . THR A 1 233 ? -6.203 22.102 21.814 1.00 45.69 233 THR A CA 1
ATOM 1755 C C . THR A 1 233 ? -4.743 22.573 21.702 1.00 45.69 233 THR A C 1
ATOM 1757 O O . THR A 1 233 ? -3.841 21.924 22.233 1.00 45.69 233 THR A O 1
ATOM 1760 N N . GLY A 1 234 ? -4.494 23.714 21.042 1.00 54.94 234 GLY A N 1
ATOM 1761 C CA . GLY A 1 234 ? -3.182 24.389 21.003 1.00 54.94 234 GLY A CA 1
ATOM 1762 C C . GLY A 1 234 ? -2.099 23.671 20.182 1.00 54.94 234 GLY A C 1
ATOM 1763 O O . GLY A 1 234 ? -2.383 23.105 19.133 1.00 54.94 234 GLY A O 1
ATOM 1764 N N . SER A 1 235 ? -0.854 23.663 20.678 1.00 54.78 235 SER A N 1
ATOM 1765 C CA . SER A 1 235 ? 0.325 23.036 20.038 1.00 54.78 235 SER A CA 1
ATOM 1766 C C . SER A 1 235 ? 0.198 21.524 19.780 1.00 54.78 235 SER A C 1
ATOM 1768 O O . SER A 1 235 ? 1.039 20.968 19.088 1.00 54.78 235 SER A O 1
ATOM 1770 N N . LYS A 1 236 ? -0.829 20.853 20.320 1.00 50.53 236 LYS A N 1
ATOM 1771 C CA . LYS A 1 236 ? -1.143 19.439 20.043 1.00 50.53 236 LYS A CA 1
ATOM 1772 C C . LYS A 1 236 ? -2.002 19.236 18.782 1.00 50.53 236 LYS A C 1
ATOM 1774 O O . LYS A 1 236 ? -2.300 18.097 18.443 1.00 50.53 236 LYS A O 1
ATOM 1779 N N . ARG A 1 237 ? -2.435 20.323 18.125 1.00 49.22 237 ARG A N 1
ATOM 1780 C CA . ARG A 1 237 ? -3.154 20.310 16.835 1.00 49.22 237 ARG A CA 1
ATOM 1781 C C . ARG A 1 237 ? -2.253 20.546 15.614 1.00 49.22 237 ARG A C 1
ATOM 1783 O O . ARG A 1 237 ? -2.724 20.303 14.507 1.00 49.22 237 ARG A O 1
ATOM 1790 N N . ALA A 1 238 ? -1.051 21.094 15.812 1.00 44.78 238 ALA A N 1
ATOM 1791 C CA . ALA A 1 238 ? -0.121 21.489 14.749 1.00 44.78 238 ALA A CA 1
ATOM 1792 C C . ALA A 1 238 ? 0.829 20.350 14.364 1.00 44.78 238 ALA A C 1
ATOM 1794 O O . ALA A 1 238 ? 1.190 19.567 15.272 1.00 44.78 238 ALA A O 1
#

InterPro domains:
  IPR001248 Purine-cytosine permease [PF02133] (36-231)
  IPR045225 Uracil/uridine/allantoin permease [PTHR30618] (21-234)

Radius of gyration: 23.39 Å; chains: 1; bounding box: 60×51×56 Å

Foldseek 3Di:
DDPVVVVPQPQDPPCPPPDDPCSVVRHPQQDFDDPVRPPDDPVNVVLVVLLVCLAPVNVCQLVVVVVLQAASVRSVVVSVVVVVVVVVVVVVVCVCCVPRNGDPLVVLCVPLNDVGSVVVVVVVVVVVVVVVVVRLLVQLVVQLVVCCVVPVCLVVPDFPDDPPDPAGPSSVVSSVVSVVVVVVCVPDDPVVCSVVSVVSSVVSVVVVVVVVVVVQVVVVHPVVSNPDHGPDDDPSSD

Organism: Colletotrichum higginsianum (strain IMI 349063) (NCBI:txid759273)

Secondary structure (DSSP, 8-state):
--THHHHSPPPPTT-TT--GGGGGT--GGGSPPPGGG----HHHHHHHHHHHH-SHHHHHHHHHHHHTT--HHHHHHHHHHHHHHHHHHHHHHHHHHHHH---HHHHHHHHHHHHHTHHHHHHHHHHHHHHHHHHHHHHHHHHHHHHHHH-GGGGGS---S-TT-SS-HHHHHHHHHHHHHHHHHHTS-GGGGHHHHHHHHHHHHHHHHHHHHHHHHHTTSSHHHHT------GGG--

pLDDT: mean 74.59, std 12.44, range [44.78, 93.12]

Sequence (238 aa):
MGLLNRLRVPQAAGTSEVHGRDALLANDDLRPLKLADRTWTQWTYFTFWFSATATVSNWYASSTAQALGLSMWESLACAFGGQCLIAIIITLNGRPGSCYHIGYPVVCRSAFGIYGAWWPTFNRAVMAIVWNGVNAVQGGQCIYVMLHAIIPGIANIPNTMGEGSALTTAGMIGFVIFWLVTCAFLVIPVPKMRGLVYAKLCVFIISAVAMLAWTATKAGGLGPVVRQGGTATGSKRA